Protein AF-A0A7S2H839-F1 (afdb_monomer)

Sequence (245 aa):
KIQRAALDMQVLGFIFLSVRYIEIITFAPQVGESWIILTSMIKESYPVLVILLVISGTTAIAFYGAQPYTRPWGEATWSIFGEIDGSLLNPVDPRNGQKPTADWLTALLFAYTFFTTIFMVNLMIAKMTSTYEKIRDQSLEYRALQRMALVVEFKDDRVAPPPLNILEILVTALRYIWGAPRVRPERGFGNPMPREVTARMLALERTYMTQLAEQKRAEQDSSMMSAIKRLQSTLMDIKEAQRAP

Radius of gyration: 34.03 Å; Cα contacts (8 Å, |Δi|>4): 95; chains: 1; bounding box: 85×55×83 Å

Secondary structure (DSSP, 8-state):
-HHHHHHHHHHHHHHHHHHHHHHHHHTSTTHHHHHHHHHHHHHHHHHHHHHHHHHHHHHHHHHHTTS--S-TTTSHHHHTTT---GGGGSSS-TTT-PPPS-HHHHHHHHHHHHHHHHHHHHHHHHHHHHHHHHHHHHHHHHHHHHHHHHHHHHHHH-SS-TTTHHHHHHHHHHHHHTT--------SS-----HHHHHHHHHHHHHHHHHHHHHHHHHHHHHHHHHHHHHHHHHHHHHHHTT--

Mean predicted aligned error: 13.23 Å

Solvent-accessible surface area (backbone atoms only — not comparable to full-atom values): 13914 Å² total; per-residue (Å²): 108,69,71,55,55,53,50,54,50,50,51,52,50,52,53,53,50,49,56,53,47,51,58,58,48,39,70,40,80,70,50,26,53,53,47,54,50,50,56,49,29,51,63,74,41,43,67,59,54,49,51,50,49,53,54,32,50,54,47,17,53,61,46,45,78,66,43,95,60,92,44,71,73,54,46,60,48,36,29,52,78,68,49,65,69,66,60,80,77,38,84,51,29,93,87,76,69,46,56,77,82,45,75,68,56,56,53,47,52,52,52,49,32,54,53,49,38,56,52,49,53,53,52,49,50,52,48,38,52,56,44,42,56,63,48,51,68,57,42,57,59,51,48,54,50,50,52,50,52,50,52,55,50,45,72,61,76,44,98,51,60,82,88,51,38,60,57,54,53,51,53,51,52,51,36,60,76,68,69,55,80,83,81,76,74,81,71,73,91,79,73,94,69,58,70,68,60,50,53,52,50,54,53,49,52,51,55,52,52,52,52,52,54,49,51,53,50,54,52,50,51,52,52,51,51,52,50,51,53,51,52,51,51,53,52,50,53,52,54,50,60,73,67,56,132

Foldseek 3Di:
DVVVVVVVVVVVVVVVVVVVVLVVCLLPLVSVLVVVLVVVLCVQCVVLVVVLCVLLLVLLCVVVVQWVDPDSNPALSCVLVVDHPCCLVDQARPPPRDGGRDPVVSVVSVVSSVCCNVVSVVVSVVSSVVSNVVVVVVSVVVSVVSVVVVCLCCVQPNPDDPVCVVVVVVVVVVCVVVVHDDDHPDHDPDDDDDPVVVVVVVVVVVVVVVVVVVVVVVVVVVVVVVVVVVVVVVVVVVVVVVVDD

Structure (mmCIF, N/CA/C/O backbone):
data_AF-A0A7S2H839-F1
#
_entry.id   AF-A0A7S2H839-F1
#
loop_
_atom_site.group_PDB
_atom_site.id
_atom_site.type_symbol
_atom_site.label_atom_id
_atom_site.label_alt_id
_atom_site.label_comp_id
_atom_site.label_asym_id
_atom_site.label_entity_id
_atom_site.label_seq_id
_atom_site.pdbx_PDB_ins_code
_atom_site.Cartn_x
_atom_site.Cartn_y
_atom_site.Cartn_z
_atom_site.occupancy
_atom_site.B_iso_or_equiv
_atom_site.auth_seq_id
_atom_site.auth_comp_id
_atom_site.auth_asym_id
_atom_site.auth_atom_id
_atom_site.pdbx_PDB_model_num
ATOM 1 N N . LYS A 1 1 ? -12.933 -16.558 -38.758 1.00 76.69 1 LYS A N 1
ATOM 2 C CA . LYS A 1 1 ? -12.911 -15.169 -38.222 1.00 76.69 1 LYS A CA 1
ATOM 3 C C . LYS A 1 1 ? -13.855 -15.014 -37.026 1.00 76.69 1 LYS A C 1
ATOM 5 O O . LYS A 1 1 ? -13.360 -14.684 -35.964 1.00 76.69 1 LYS A O 1
ATOM 10 N N . ILE A 1 2 ? -15.142 -15.368 -37.146 1.00 83.50 2 ILE A N 1
ATOM 11 C CA . ILE A 1 2 ? -16.129 -15.317 -36.040 1.00 83.50 2 ILE A CA 1
ATOM 12 C C . ILE A 1 2 ? -15.689 -16.137 -34.812 1.00 83.50 2 ILE A C 1
ATOM 14 O O . ILE A 1 2 ? -15.725 -15.643 -33.694 1.00 83.50 2 ILE A O 1
ATOM 18 N N . GLN A 1 3 ? -15.171 -17.350 -35.020 1.00 86.81 3 GLN A N 1
ATOM 19 C CA . GLN A 1 3 ? -14.707 -18.211 -33.925 1.00 86.81 3 GLN A CA 1
ATOM 20 C C . GLN A 1 3 ? -13.469 -17.665 -33.183 1.00 86.81 3 GLN A C 1
ATOM 22 O O . GLN A 1 3 ? -13.329 -17.910 -31.993 1.00 86.81 3 GLN A O 1
ATOM 27 N N . ARG A 1 4 ? -12.596 -16.890 -33.855 1.00 90.69 4 ARG A N 1
ATOM 28 C CA . ARG A 1 4 ? -11.463 -16.207 -33.196 1.00 90.69 4 ARG A CA 1
ATOM 29 C C . ARG A 1 4 ? -11.952 -15.023 -32.363 1.00 90.69 4 ARG A C 1
ATOM 31 O O . ARG A 1 4 ? -11.590 -14.931 -31.205 1.00 90.69 4 ARG A O 1
ATOM 38 N N . ALA A 1 5 ? -12.868 -14.218 -32.906 1.00 90.12 5 ALA A N 1
ATOM 39 C CA . ALA A 1 5 ? -13.478 -13.111 -32.168 1.00 90.12 5 ALA A CA 1
ATOM 40 C C . ALA A 1 5 ? -14.245 -13.582 -30.915 1.00 90.12 5 ALA A C 1
ATOM 42 O O . ALA A 1 5 ? -14.204 -12.923 -29.882 1.00 90.12 5 ALA A O 1
ATOM 43 N N . ALA A 1 6 ? -14.910 -14.742 -30.982 1.00 91.12 6 ALA A N 1
ATOM 44 C CA . ALA A 1 6 ? -15.564 -15.343 -29.819 1.00 91.12 6 ALA A CA 1
ATOM 45 C C . ALA A 1 6 ? -14.556 -15.769 -28.737 1.00 91.12 6 ALA A C 1
ATOM 47 O O . ALA A 1 6 ? -14.813 -15.576 -27.552 1.00 91.12 6 ALA A O 1
ATOM 48 N N . LEU A 1 7 ? -13.406 -16.314 -29.141 1.00 92.44 7 LEU A N 1
ATOM 49 C CA . LEU A 1 7 ? -12.333 -16.718 -28.233 1.00 92.44 7 LEU A CA 1
ATOM 50 C C . LEU A 1 7 ? -11.683 -15.488 -27.578 1.00 92.44 7 LEU A C 1
ATOM 52 O O . LEU A 1 7 ? -11.541 -15.449 -26.360 1.00 92.44 7 LEU A O 1
ATOM 56 N N . ASP A 1 8 ? -11.410 -14.439 -28.357 1.00 93.88 8 ASP A N 1
ATOM 57 C CA . ASP A 1 8 ? -10.894 -13.163 -27.846 1.00 93.88 8 ASP A CA 1
ATOM 58 C C . ASP A 1 8 ? -11.865 -12.541 -26.824 1.00 93.88 8 ASP A C 1
ATOM 60 O O . ASP A 1 8 ? -11.458 -12.092 -25.752 1.00 93.88 8 ASP A O 1
ATOM 64 N N . MET A 1 9 ? -13.173 -12.586 -27.101 1.00 92.94 9 MET A N 1
ATOM 65 C CA . MET A 1 9 ? -14.211 -12.096 -26.189 1.00 92.94 9 MET A CA 1
ATOM 66 C C . MET A 1 9 ? -14.313 -12.930 -24.902 1.00 92.94 9 MET A C 1
ATOM 68 O O . MET A 1 9 ? -14.529 -12.371 -23.827 1.00 92.94 9 MET A O 1
ATOM 72 N N . GLN A 1 10 ? -14.119 -14.250 -24.978 1.00 93.69 10 GLN A N 1
ATOM 73 C CA . GLN A 1 10 ? -14.056 -15.117 -23.796 1.00 93.69 10 GLN A CA 1
ATOM 74 C C . GLN A 1 10 ? -12.828 -14.818 -22.933 1.00 93.69 10 GLN A C 1
ATOM 76 O O . GLN A 1 10 ? -12.953 -14.749 -21.712 1.00 93.69 10 GLN A O 1
ATOM 81 N N . VAL A 1 11 ? -11.663 -14.589 -23.547 1.00 94.81 11 VAL A N 1
ATOM 82 C CA . VAL A 1 11 ? -10.435 -14.217 -22.827 1.00 94.81 11 VAL A CA 1
ATOM 83 C C . VAL A 1 11 ? -10.615 -12.875 -22.121 1.00 94.81 11 VAL A C 1
ATOM 85 O O . VAL A 1 11 ? -10.302 -12.760 -20.937 1.00 94.81 11 VAL A O 1
ATOM 88 N N . LEU A 1 12 ? -11.196 -11.880 -22.796 1.00 93.25 12 LEU A N 1
ATOM 89 C CA . LEU A 1 12 ? -11.518 -10.592 -22.175 1.00 93.25 12 LEU A CA 1
ATOM 90 C C . LEU A 1 12 ? -12.522 -10.743 -21.024 1.00 93.25 12 LEU A C 1
ATOM 92 O O . LEU A 1 12 ? -12.338 -10.146 -19.963 1.00 93.25 12 LEU A O 1
ATOM 96 N N . GLY A 1 13 ? -13.545 -11.584 -21.199 1.00 93.44 13 GLY A N 1
ATOM 97 C CA . GLY A 1 13 ? -14.496 -11.918 -20.139 1.00 93.44 13 GLY A CA 1
ATOM 98 C C . GLY A 1 13 ? -13.824 -12.575 -18.929 1.00 93.44 13 GLY A C 1
ATOM 99 O O . GLY A 1 13 ? -14.117 -12.214 -17.791 1.00 93.44 13 GLY A O 1
ATOM 100 N N . PHE A 1 14 ? -12.875 -13.485 -19.161 1.00 94.25 14 PHE A N 1
ATOM 101 C CA . PHE A 1 14 ? -12.098 -14.137 -18.107 1.00 94.25 14 PHE A CA 1
ATOM 102 C C . PHE A 1 14 ? -11.183 -13.155 -17.362 1.00 94.25 14 PHE A C 1
ATOM 104 O O . PHE A 1 14 ? -11.112 -13.194 -16.133 1.00 94.25 14 PHE A O 1
ATOM 111 N N . ILE A 1 15 ? -10.527 -12.234 -18.075 1.00 93.19 15 ILE A N 1
ATOM 112 C CA . ILE A 1 15 ? -9.715 -11.171 -17.464 1.00 93.19 15 ILE A CA 1
ATOM 113 C C . ILE A 1 15 ? -10.589 -10.282 -16.573 1.00 93.19 15 ILE A C 1
ATOM 115 O O . ILE A 1 15 ? -10.242 -10.042 -15.418 1.00 93.19 15 ILE A O 1
ATOM 119 N N . PHE A 1 16 ? -11.751 -9.845 -17.064 1.00 92.75 16 PHE A N 1
ATOM 120 C CA . PHE A 1 16 ? -12.673 -9.024 -16.278 1.00 92.75 16 PHE A CA 1
ATOM 121 C C . PHE A 1 16 ? -13.184 -9.760 -15.032 1.00 92.75 16 PHE A C 1
ATOM 123 O O . PHE A 1 16 ? -13.212 -9.199 -13.935 1.00 92.75 16 PHE A O 1
ATOM 130 N N . LEU A 1 17 ? -13.532 -11.041 -15.178 1.00 89.69 17 LEU A N 1
ATOM 131 C CA . LEU A 1 17 ? -13.934 -11.887 -14.056 1.00 89.69 17 LEU A CA 1
ATOM 132 C C . LEU A 1 17 ? -12.801 -12.042 -13.031 1.00 89.69 17 LEU A C 1
ATOM 134 O O . LEU A 1 17 ? -13.062 -12.022 -11.832 1.00 89.69 17 LEU A O 1
ATOM 138 N N . SER A 1 18 ? -11.551 -12.129 -13.488 1.00 88.94 18 SER A N 1
ATOM 139 C CA . SER A 1 18 ? -10.370 -12.215 -12.620 1.00 88.94 18 SER A CA 1
ATOM 140 C C . SER A 1 18 ? -10.146 -10.926 -11.825 1.00 88.94 18 SER A C 1
ATOM 142 O O . SER A 1 18 ? -9.879 -10.988 -10.629 1.00 88.94 18 SER A O 1
ATOM 144 N N . VAL A 1 19 ? -10.325 -9.754 -12.445 1.00 87.44 19 VAL A N 1
ATOM 145 C CA . VAL A 1 19 ? -10.269 -8.462 -11.732 1.00 87.44 19 VAL A CA 1
ATOM 146 C C . VAL A 1 19 ? -11.364 -8.387 -10.669 1.00 87.44 19 VAL A C 1
ATOM 148 O O . VAL A 1 19 ? -11.092 -8.062 -9.515 1.00 87.44 19 VAL A O 1
ATOM 151 N N . ARG A 1 20 ? -12.590 -8.781 -11.019 1.00 85.62 20 ARG A N 1
ATOM 152 C CA . ARG A 1 20 ? -13.706 -8.832 -10.067 1.00 85.62 20 ARG A CA 1
ATOM 153 C C . ARG A 1 20 ? -13.475 -9.843 -8.941 1.00 85.62 20 ARG A C 1
ATOM 155 O O . ARG A 1 20 ? -13.923 -9.641 -7.817 1.00 85.62 20 ARG A O 1
ATOM 162 N N . TYR A 1 21 ? -12.764 -10.931 -9.219 1.00 85.75 21 TYR A N 1
ATOM 163 C CA . TYR A 1 21 ? -12.377 -11.903 -8.204 1.00 85.75 21 TYR A CA 1
ATOM 164 C C . TYR A 1 21 ? -11.381 -11.315 -7.195 1.00 85.75 21 TYR A C 1
ATOM 166 O O . TYR A 1 21 ? -11.524 -11.558 -5.998 1.00 85.75 21 TYR A O 1
ATOM 174 N N . ILE A 1 22 ? -10.436 -10.479 -7.645 1.00 83.06 22 ILE A N 1
ATOM 175 C CA . ILE A 1 22 ? -9.544 -9.731 -6.746 1.00 83.06 22 ILE A CA 1
ATOM 176 C C . ILE A 1 22 ? -10.373 -8.833 -5.819 1.00 83.06 22 ILE A C 1
ATOM 178 O O . ILE A 1 22 ? -10.173 -8.892 -4.610 1.00 83.06 22 ILE A O 1
ATOM 182 N N . GLU A 1 23 ? -11.359 -8.092 -6.339 1.00 79.56 23 GLU A N 1
ATOM 183 C CA . GLU A 1 23 ? -12.261 -7.275 -5.507 1.00 79.56 23 GLU A CA 1
ATOM 184 C C . GLU A 1 23 ? -12.978 -8.116 -4.440 1.00 79.56 23 GLU A C 1
ATOM 186 O O . GLU A 1 23 ? -13.025 -7.731 -3.273 1.00 79.56 23 GLU A O 1
ATOM 191 N N . ILE A 1 24 ? -13.468 -9.307 -4.796 1.00 80.06 24 ILE A N 1
ATOM 192 C CA . ILE A 1 24 ? -14.119 -10.216 -3.841 1.00 80.06 24 ILE A CA 1
ATOM 193 C C . ILE A 1 24 ? -13.139 -10.673 -2.751 1.00 80.06 24 ILE A C 1
ATOM 195 O O . ILE A 1 24 ? -13.492 -10.687 -1.572 1.00 80.06 24 ILE A O 1
ATOM 199 N N . ILE A 1 25 ? -11.899 -11.011 -3.113 1.00 78.44 25 ILE A N 1
ATOM 200 C CA . ILE A 1 25 ? -10.881 -11.418 -2.138 1.00 78.44 25 ILE A CA 1
ATOM 201 C C . ILE A 1 25 ? -10.488 -10.250 -1.224 1.00 78.44 25 ILE A C 1
ATOM 203 O O . ILE A 1 25 ? -10.207 -10.480 -0.049 1.00 78.44 25 ILE A O 1
ATOM 207 N N . THR A 1 26 ? -10.509 -9.000 -1.699 1.00 75.88 26 THR A N 1
ATOM 208 C CA . THR A 1 26 ? -10.202 -7.839 -0.842 1.00 75.88 26 THR A CA 1
ATOM 209 C C . THR A 1 26 ? -11.200 -7.635 0.302 1.00 75.88 26 THR A C 1
ATOM 211 O O . THR A 1 26 ? -10.852 -6.989 1.286 1.00 75.88 26 THR A O 1
ATOM 214 N N . PHE A 1 27 ? -12.392 -8.242 0.255 1.00 71.56 27 PHE A N 1
ATOM 215 C CA . PHE A 1 27 ? -13.296 -8.276 1.413 1.00 71.56 27 PHE A CA 1
ATOM 216 C C . PHE A 1 27 ? -12.788 -9.176 2.547 1.00 71.56 27 PHE A C 1
ATOM 218 O O . PHE A 1 27 ? -13.214 -9.020 3.692 1.00 71.56 27 PHE A O 1
ATOM 225 N N . ALA A 1 28 ? -11.879 -10.117 2.270 1.00 77.62 28 ALA A N 1
ATOM 226 C CA . ALA A 1 28 ? -11.273 -10.929 3.313 1.00 77.62 28 ALA A CA 1
ATOM 227 C C . ALA A 1 28 ? -10.383 -10.037 4.205 1.00 77.62 28 ALA A C 1
ATOM 229 O O . ALA A 1 28 ? -9.452 -9.415 3.693 1.00 77.62 28 ALA A O 1
ATOM 230 N N . PRO A 1 29 ? -10.566 -10.020 5.542 1.00 70.38 29 PRO A N 1
ATOM 231 C CA . PRO A 1 29 ? -9.869 -9.080 6.431 1.00 70.38 29 PRO A CA 1
ATOM 232 C C . PRO A 1 29 ? -8.339 -9.163 6.416 1.00 70.38 29 PRO A C 1
ATOM 234 O O . PRO A 1 29 ? -7.670 -8.254 6.889 1.00 70.38 29 PRO A O 1
ATOM 237 N N . GLN A 1 30 ? -7.769 -10.285 5.974 1.00 75.81 30 GLN A N 1
ATOM 238 C CA . GLN A 1 30 ? -6.318 -10.442 5.845 1.00 75.81 30 GLN A CA 1
ATOM 239 C C . GLN A 1 30 ? -5.808 -9.864 4.522 1.00 75.81 30 GLN A C 1
ATOM 241 O O . GLN A 1 30 ? -4.802 -9.166 4.513 1.00 75.81 30 GLN A O 1
ATOM 246 N N . VAL A 1 31 ? -6.514 -10.119 3.417 1.00 80.25 31 VAL A N 1
ATOM 247 C CA . VAL A 1 31 ? -6.076 -9.698 2.080 1.00 80.25 31 VAL A CA 1
ATOM 248 C C . VAL A 1 31 ? -6.452 -8.245 1.796 1.00 80.25 31 VAL A C 1
ATOM 250 O O . VAL A 1 31 ? -5.677 -7.532 1.167 1.00 80.25 31 VAL A O 1
ATOM 253 N N . GLY A 1 32 ? -7.593 -7.776 2.307 1.00 79.94 32 GLY A N 1
ATOM 254 C CA . GLY A 1 32 ? -8.016 -6.379 2.201 1.00 79.94 32 GLY A CA 1
ATOM 255 C C . GLY A 1 32 ? -7.027 -5.408 2.840 1.00 79.94 32 GLY A C 1
ATOM 256 O O . GLY A 1 32 ? -6.669 -4.404 2.231 1.00 79.94 32 GLY A O 1
ATOM 257 N N . GLU A 1 33 ? -6.513 -5.743 4.026 1.00 81.50 33 GLU A N 1
ATOM 258 C CA . GLU A 1 33 ? -5.470 -4.964 4.708 1.00 81.50 33 GLU A CA 1
ATOM 259 C C . GLU A 1 33 ? -4.200 -4.876 3.848 1.00 81.50 33 GLU A C 1
ATOM 261 O O . GLU A 1 33 ? -3.713 -3.780 3.567 1.00 81.50 33 GLU A O 1
ATOM 266 N N . SER A 1 34 ? -3.708 -6.012 3.340 1.00 85.81 34 SER A N 1
ATOM 267 C CA . SER A 1 34 ? -2.543 -6.044 2.448 1.00 85.81 34 SER A CA 1
ATOM 268 C C . SER A 1 34 ? -2.768 -5.267 1.147 1.00 85.81 34 SER A C 1
ATOM 270 O O . SER A 1 34 ? -1.851 -4.605 0.666 1.00 85.81 34 SER A O 1
ATOM 272 N N . TRP A 1 35 ? -3.979 -5.302 0.588 1.00 87.00 35 TRP A N 1
ATOM 273 C CA . TRP A 1 35 ? -4.340 -4.564 -0.624 1.00 87.00 35 TRP A CA 1
ATOM 274 C C . TRP A 1 35 ? -4.357 -3.045 -0.412 1.00 87.00 35 TRP A C 1
ATOM 276 O O . TRP A 1 35 ? -3.827 -2.292 -1.233 1.00 87.00 35 TRP A O 1
ATOM 286 N N . ILE A 1 36 ? -4.927 -2.576 0.700 1.00 85.56 36 ILE A N 1
ATOM 287 C CA . ILE A 1 36 ? -4.932 -1.148 1.055 1.00 85.56 36 ILE A CA 1
ATOM 288 C C . ILE A 1 36 ? -3.495 -0.649 1.221 1.00 85.56 36 ILE A C 1
ATOM 290 O O . ILE A 1 36 ? -3.129 0.386 0.661 1.00 85.56 36 ILE A O 1
ATOM 294 N N . ILE A 1 37 ? -2.663 -1.417 1.928 1.00 88.81 37 ILE A N 1
ATOM 295 C CA . ILE A 1 37 ? -1.248 -1.096 2.114 1.00 88.81 37 ILE A CA 1
ATOM 296 C C . ILE A 1 37 ? -0.533 -1.037 0.756 1.00 88.81 37 ILE A C 1
ATOM 298 O O . ILE A 1 37 ? 0.076 -0.018 0.436 1.00 88.81 37 ILE A O 1
ATOM 302 N N . LEU A 1 38 ? -0.680 -2.069 -0.082 1.00 90.19 38 LEU A N 1
ATOM 303 C CA . LEU A 1 38 ? -0.056 -2.151 -1.407 1.00 90.19 38 LEU A CA 1
ATOM 304 C C . LEU A 1 38 ? -0.448 -0.979 -2.319 1.00 90.19 38 LEU A C 1
ATOM 306 O O . LEU A 1 38 ? 0.404 -0.352 -2.945 1.00 90.19 38 LEU A O 1
ATOM 310 N N . THR A 1 39 ? -1.737 -0.659 -2.407 1.00 90.06 39 THR A N 1
ATOM 311 C CA . THR A 1 39 ? -2.205 0.433 -3.275 1.00 90.06 39 THR A CA 1
ATOM 312 C C . THR A 1 39 ? -1.727 1.796 -2.788 1.00 90.06 39 THR A C 1
ATOM 314 O O . THR A 1 39 ? -1.433 2.672 -3.603 1.00 90.06 39 THR A O 1
ATOM 317 N N . SER A 1 40 ? -1.599 1.984 -1.476 1.00 90.62 40 SER A N 1
ATOM 318 C CA . SER A 1 40 ? -1.061 3.219 -0.914 1.00 90.62 40 SER A CA 1
ATOM 319 C C . SER A 1 40 ? 0.451 3.339 -1.116 1.00 90.62 40 SER A C 1
ATOM 321 O O . SER A 1 40 ? 0.938 4.395 -1.514 1.00 90.62 40 SER A O 1
ATOM 323 N N . MET A 1 41 ? 1.186 2.241 -0.949 1.00 92.56 41 MET A N 1
ATOM 324 C CA . MET A 1 41 ? 2.611 2.148 -1.272 1.00 92.56 41 MET A CA 1
ATOM 325 C C . MET A 1 41 ? 2.912 2.515 -2.730 1.00 92.56 41 MET A C 1
ATOM 327 O O . MET A 1 41 ? 3.838 3.281 -2.999 1.00 92.56 41 MET A O 1
ATOM 331 N N . ILE A 1 42 ? 2.105 2.015 -3.675 1.00 91.19 42 ILE A N 1
ATOM 332 C CA . ILE A 1 42 ? 2.236 2.345 -5.102 1.00 91.19 42 ILE A CA 1
ATOM 333 C C . ILE A 1 42 ? 2.006 3.844 -5.335 1.00 91.19 42 ILE A C 1
ATOM 335 O O . ILE A 1 42 ? 2.764 4.471 -6.076 1.00 91.19 42 ILE A O 1
ATOM 339 N N . LYS A 1 43 ? 0.999 4.441 -4.682 1.00 92.06 43 LYS A N 1
ATOM 340 C CA . LYS A 1 43 ? 0.714 5.881 -4.792 1.00 92.06 43 LYS A CA 1
ATOM 341 C C . LYS A 1 43 ? 1.857 6.741 -4.253 1.00 92.06 43 LYS A C 1
ATOM 343 O O . LYS A 1 43 ? 2.230 7.713 -4.903 1.00 92.06 43 LYS A O 1
ATOM 348 N N . GLU A 1 44 ? 2.429 6.392 -3.101 1.00 92.00 44 GLU A N 1
ATOM 349 C CA . GLU A 1 44 ? 3.559 7.140 -2.532 1.00 92.00 44 GLU A CA 1
ATOM 350 C C . GLU A 1 44 ? 4.861 6.936 -3.334 1.00 92.00 44 GLU A C 1
ATOM 352 O O . GLU A 1 44 ? 5.693 7.842 -3.406 1.00 92.00 44 GLU A O 1
ATOM 357 N N . SER A 1 45 ? 5.016 5.790 -4.003 1.00 92.19 45 SER A N 1
ATOM 358 C CA . SER A 1 45 ? 6.204 5.462 -4.807 1.00 92.19 45 SER A CA 1
ATOM 359 C C . SER A 1 45 ? 6.138 5.940 -6.262 1.00 92.19 45 SER A C 1
ATOM 361 O O . SER A 1 45 ? 7.125 5.820 -6.992 1.00 92.19 45 SER A O 1
ATOM 363 N N . TYR A 1 46 ? 5.021 6.537 -6.695 1.00 92.44 46 TYR A N 1
ATOM 364 C CA . TYR A 1 46 ? 4.859 7.047 -8.062 1.00 92.44 46 TYR A CA 1
ATOM 365 C C . TYR A 1 46 ? 5.992 7.989 -8.534 1.00 92.44 46 TYR A C 1
ATOM 367 O O . TYR A 1 46 ? 6.389 7.864 -9.694 1.00 92.44 46 TYR A O 1
ATOM 375 N N . PRO A 1 47 ? 6.585 8.876 -7.700 1.00 91.88 47 PRO A N 1
ATOM 376 C CA . PRO A 1 47 ? 7.654 9.758 -8.166 1.00 91.88 47 PRO A CA 1
ATOM 377 C C . PRO A 1 47 ? 8.897 8.982 -8.616 1.00 91.88 47 PRO A C 1
ATOM 379 O O . PRO A 1 47 ? 9.544 9.365 -9.586 1.00 91.88 47 PRO A O 1
ATOM 382 N N . VAL A 1 48 ? 9.207 7.859 -7.957 1.00 92.12 48 VAL A N 1
ATOM 383 C CA . VAL A 1 48 ? 10.325 6.984 -8.342 1.00 92.12 48 VAL A CA 1
ATOM 384 C C . VAL A 1 48 ? 10.056 6.348 -9.706 1.00 92.12 48 VAL A C 1
ATOM 386 O O . VAL A 1 48 ? 10.945 6.325 -10.555 1.00 92.12 48 VAL A O 1
ATOM 389 N N . LEU A 1 49 ? 8.818 5.906 -9.956 1.00 90.69 49 LEU A N 1
ATOM 390 C CA . LEU A 1 49 ? 8.405 5.372 -11.259 1.00 90.69 49 LEU A CA 1
ATOM 391 C C . LEU A 1 49 ? 8.491 6.424 -12.372 1.00 90.69 49 LEU A C 1
ATOM 393 O O . LEU A 1 49 ? 8.901 6.100 -13.483 1.00 90.69 49 LEU A O 1
ATOM 397 N N . VAL A 1 50 ? 8.158 7.684 -12.083 1.00 93.00 50 VAL A N 1
ATOM 398 C CA . VAL A 1 50 ? 8.309 8.781 -13.052 1.00 93.00 50 VAL A CA 1
ATOM 399 C C . VAL A 1 50 ? 9.778 9.030 -13.374 1.00 93.00 50 VAL A C 1
ATOM 401 O O . VAL A 1 50 ? 10.126 9.140 -14.546 1.00 93.00 50 VAL A O 1
ATOM 404 N N . ILE A 1 51 ? 10.656 9.066 -12.367 1.00 91.88 51 ILE A N 1
ATOM 405 C CA . ILE A 1 51 ? 12.102 9.220 -12.590 1.00 91.88 51 ILE A CA 1
ATOM 406 C C . ILE A 1 51 ? 12.633 8.054 -13.436 1.00 91.88 51 ILE A C 1
ATOM 408 O O . ILE A 1 51 ? 13.372 8.281 -14.393 1.00 91.88 51 ILE A O 1
ATOM 412 N N . LEU A 1 52 ? 12.216 6.819 -13.140 1.00 90.31 52 LEU A N 1
ATOM 413 C CA . LEU A 1 52 ? 12.558 5.638 -13.937 1.00 90.31 52 LEU A CA 1
ATOM 414 C C . LEU A 1 52 ? 12.086 5.770 -15.390 1.00 90.31 52 LEU A C 1
ATOM 416 O O . LEU A 1 52 ? 12.849 5.478 -16.310 1.00 90.31 52 LEU A O 1
ATOM 420 N N . LEU A 1 53 ? 10.858 6.239 -15.613 1.00 90.00 53 LEU A N 1
ATOM 421 C CA . LEU A 1 53 ? 10.307 6.447 -16.952 1.00 90.00 53 LEU A CA 1
ATOM 422 C C . LEU A 1 53 ? 11.087 7.522 -17.720 1.00 90.00 53 LEU A C 1
ATOM 424 O O . LEU A 1 53 ? 11.409 7.324 -18.886 1.00 90.00 53 LEU A O 1
ATOM 428 N N . VAL A 1 54 ? 11.455 8.628 -17.069 1.00 91.69 54 VAL A N 1
ATOM 429 C CA . VAL A 1 54 ? 12.250 9.701 -17.688 1.00 91.69 54 VAL A CA 1
ATOM 430 C C . VAL A 1 54 ? 13.655 9.214 -18.049 1.00 91.69 54 VAL A C 1
ATOM 432 O O . VAL A 1 54 ? 14.116 9.437 -19.169 1.00 91.69 54 VAL A O 1
ATOM 435 N N . ILE A 1 55 ? 14.331 8.519 -17.130 1.00 90.19 55 ILE A N 1
ATOM 436 C CA . ILE A 1 55 ? 15.680 7.982 -17.349 1.00 90.19 55 ILE A CA 1
ATOM 437 C C . ILE A 1 55 ? 15.665 6.922 -18.460 1.00 90.19 55 ILE A C 1
ATOM 439 O O . ILE A 1 55 ? 16.478 6.988 -19.385 1.00 90.19 55 ILE A O 1
ATOM 443 N N . SER A 1 56 ? 14.736 5.965 -18.399 1.00 88.31 56 SER A N 1
ATOM 444 C CA . SER A 1 56 ? 14.612 4.910 -19.413 1.00 88.31 56 SER A CA 1
ATOM 445 C C . SER A 1 56 ? 14.188 5.457 -20.773 1.00 88.31 56 SER A C 1
ATOM 447 O O . SER A 1 56 ? 14.782 5.076 -21.774 1.00 88.31 56 SER A O 1
ATOM 449 N N . GLY A 1 57 ? 13.254 6.410 -20.828 1.00 87.38 57 GLY A N 1
ATOM 450 C CA . GLY A 1 57 ? 12.829 7.052 -22.073 1.00 87.38 57 GLY A CA 1
ATOM 451 C C . GLY A 1 57 ? 13.946 7.862 -22.736 1.00 87.38 57 GLY A C 1
ATOM 452 O O . GLY A 1 57 ? 14.169 7.737 -23.938 1.00 87.38 57 GLY A O 1
ATOM 453 N N . THR A 1 58 ? 14.707 8.634 -21.953 1.00 87.06 58 THR A N 1
ATOM 454 C CA . THR A 1 58 ? 15.860 9.400 -22.468 1.00 87.06 58 THR A CA 1
ATOM 455 C C . THR A 1 58 ? 16.933 8.464 -23.021 1.00 87.06 58 THR A C 1
ATOM 457 O O . THR A 1 58 ? 17.470 8.693 -24.104 1.00 87.06 58 THR A O 1
ATOM 460 N N . THR A 1 59 ? 17.203 7.372 -22.305 1.00 84.94 59 THR A N 1
ATOM 461 C CA . THR A 1 59 ? 18.166 6.353 -22.731 1.00 84.94 59 THR A CA 1
ATOM 462 C C . THR A 1 59 ? 17.673 5.639 -23.991 1.00 84.94 59 THR A C 1
ATOM 464 O O . THR A 1 59 ? 18.420 5.520 -24.954 1.00 84.94 59 THR A O 1
ATOM 467 N N . ALA A 1 60 ? 16.399 5.248 -24.056 1.00 84.44 60 ALA A N 1
ATOM 468 C CA . ALA A 1 60 ? 15.819 4.598 -25.229 1.00 84.44 60 ALA A CA 1
ATOM 469 C C . ALA A 1 60 ? 15.959 5.454 -26.499 1.00 84.44 60 ALA A C 1
ATOM 471 O O . ALA A 1 60 ? 16.393 4.943 -27.529 1.00 84.44 60 ALA A O 1
ATOM 472 N N . ILE A 1 61 ? 15.691 6.762 -26.417 1.00 82.75 61 ILE A N 1
ATOM 473 C CA . ILE A 1 61 ? 15.857 7.691 -27.548 1.00 82.75 61 ILE A CA 1
ATOM 474 C C . ILE A 1 61 ? 17.332 7.810 -27.959 1.00 82.75 61 ILE A C 1
ATOM 476 O O . ILE A 1 61 ? 17.643 7.7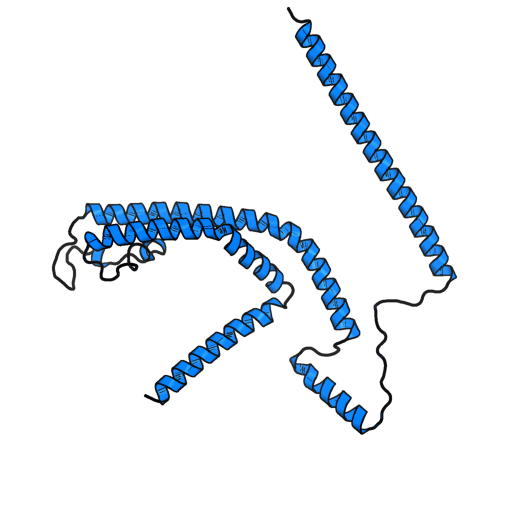37 -29.149 1.00 82.75 61 ILE A O 1
ATOM 480 N N . ALA A 1 62 ? 18.243 7.965 -26.992 1.00 81.62 62 ALA A N 1
ATOM 481 C CA . ALA A 1 62 ? 19.677 8.095 -27.261 1.00 81.62 62 ALA A CA 1
ATOM 482 C C . ALA A 1 62 ? 20.253 6.853 -27.963 1.00 81.62 62 ALA A C 1
ATOM 484 O O . ALA A 1 62 ? 21.076 6.963 -28.870 1.00 81.62 62 ALA A O 1
ATOM 485 N N . PHE A 1 63 ? 19.787 5.671 -27.566 1.00 76.94 63 PHE A N 1
ATOM 486 C CA . PHE A 1 63 ? 20.245 4.392 -28.095 1.00 76.94 63 PHE A CA 1
ATOM 487 C C . PHE A 1 63 ? 19.565 4.012 -29.420 1.00 76.94 63 PHE A C 1
ATOM 489 O O . PHE A 1 63 ? 20.228 3.441 -30.285 1.00 76.94 63 PHE A O 1
ATOM 496 N N . TYR A 1 64 ? 18.295 4.384 -29.630 1.00 75.50 64 TYR A N 1
ATOM 497 C CA . TYR A 1 64 ? 17.571 4.174 -30.893 1.00 75.50 64 TYR A CA 1
ATOM 498 C C . TYR A 1 64 ? 18.265 4.833 -32.095 1.00 75.50 64 TYR A C 1
ATOM 500 O O . TYR A 1 64 ? 18.251 4.288 -33.192 1.00 75.50 64 TYR A O 1
ATOM 508 N N . GLY A 1 65 ? 18.904 5.990 -31.893 1.00 71.19 65 GLY A N 1
ATOM 509 C CA . GLY A 1 65 ? 19.649 6.675 -32.954 1.00 71.19 65 GLY A CA 1
ATOM 510 C C . GLY A 1 65 ? 21.038 6.096 -33.251 1.00 71.19 65 GLY A C 1
ATOM 511 O O . GLY A 1 65 ? 21.620 6.438 -34.276 1.00 71.19 65 GLY A O 1
ATOM 512 N N . ALA A 1 66 ? 21.587 5.255 -32.369 1.00 70.00 66 ALA A N 1
ATOM 513 C CA . ALA A 1 66 ? 22.997 4.852 -32.401 1.00 70.00 66 ALA A CA 1
ATOM 514 C C . ALA A 1 66 ? 23.228 3.352 -32.678 1.00 70.00 66 ALA A C 1
ATOM 516 O O . ALA A 1 66 ? 24.334 2.951 -33.050 1.00 70.00 66 ALA A O 1
ATOM 517 N 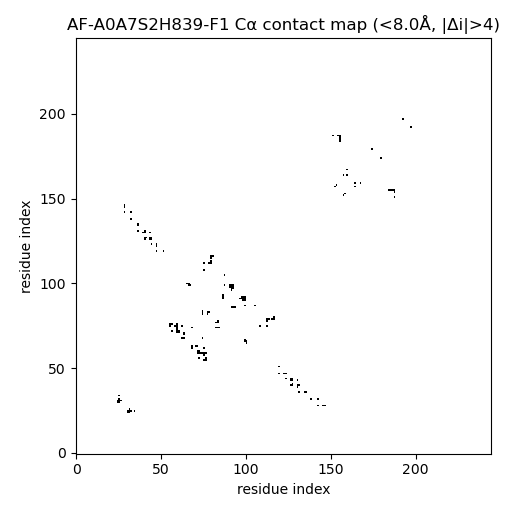N . GLN A 1 67 ? 22.199 2.522 -32.514 1.00 65.81 67 GLN A N 1
ATOM 518 C CA . GLN A 1 67 ? 22.210 1.079 -32.774 1.00 65.81 67 GLN A CA 1
ATOM 519 C C . GLN A 1 67 ? 20.956 0.700 -33.577 1.00 65.81 67 GLN A C 1
ATOM 521 O O . GLN A 1 67 ? 19.950 1.407 -33.488 1.00 65.81 67 GLN A O 1
ATOM 526 N N . PRO A 1 68 ? 20.958 -0.418 -34.327 1.00 63.16 68 PRO A N 1
ATOM 527 C CA . PRO A 1 68 ? 19.815 -0.866 -35.126 1.00 63.16 68 PRO A CA 1
ATOM 528 C C . PRO A 1 68 ? 18.693 -1.475 -34.259 1.00 63.16 68 PRO A C 1
ATOM 530 O O . PRO A 1 68 ? 18.173 -2.552 -34.553 1.00 63.16 68 PRO A O 1
ATOM 533 N N . TYR A 1 69 ? 18.305 -0.812 -33.167 1.00 66.31 69 TYR A N 1
ATOM 534 C CA . TYR A 1 69 ? 17.235 -1.296 -32.307 1.00 66.31 69 TYR A CA 1
ATOM 535 C C . TYR A 1 69 ? 15.899 -1.260 -33.044 1.00 66.31 69 TYR A C 1
ATOM 537 O O . TYR A 1 69 ? 15.437 -0.224 -33.517 1.00 66.31 69 TYR A O 1
ATOM 545 N N . THR A 1 70 ? 15.237 -2.414 -33.096 1.00 63.12 70 THR A N 1
ATOM 546 C CA . THR A 1 70 ? 13.948 -2.566 -33.788 1.00 63.12 70 THR A CA 1
ATOM 547 C C . THR A 1 70 ? 12.772 -1.962 -33.019 1.00 63.12 70 THR A C 1
ATOM 549 O O . THR A 1 70 ? 11.685 -1.803 -33.575 1.00 63.12 70 THR A O 1
ATOM 552 N N . ARG A 1 71 ? 12.970 -1.622 -31.738 1.00 67.56 71 ARG A N 1
ATOM 553 C CA . ARG A 1 71 ? 11.922 -1.130 -30.843 1.00 67.56 71 ARG A CA 1
ATOM 554 C C . ARG A 1 71 ? 12.325 0.210 -30.215 1.00 67.56 71 ARG A C 1
ATOM 556 O O . ARG A 1 71 ? 13.232 0.227 -29.385 1.00 67.56 71 ARG A O 1
ATOM 563 N N . PRO A 1 72 ? 11.607 1.313 -30.498 1.00 62.94 72 PRO A N 1
ATOM 564 C CA . PRO A 1 72 ? 11.944 2.641 -29.971 1.00 62.94 72 PRO A CA 1
ATOM 5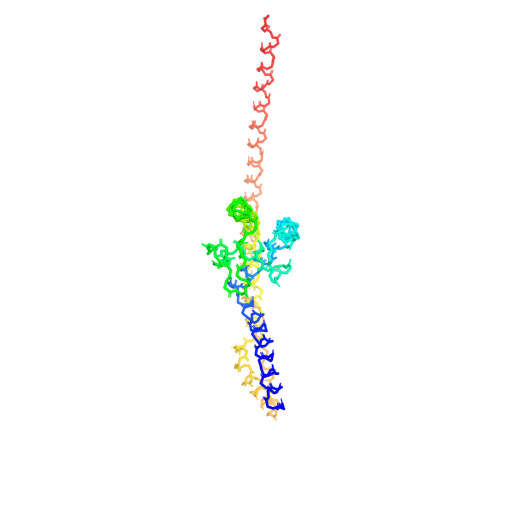65 C C . PRO A 1 72 ? 11.806 2.764 -28.442 1.00 62.94 72 PRO A C 1
ATOM 567 O O . PRO A 1 72 ? 12.353 3.685 -27.852 1.00 62.94 72 PRO A O 1
ATOM 570 N N . TRP A 1 73 ? 11.087 1.840 -27.800 1.00 64.44 73 TRP A N 1
ATOM 571 C CA . TRP A 1 73 ? 10.857 1.792 -26.347 1.00 64.44 73 TRP A CA 1
ATOM 572 C C . TRP A 1 73 ? 11.273 0.440 -25.734 1.00 64.44 73 TRP A C 1
ATOM 574 O O . TRP A 1 73 ? 10.887 0.116 -24.616 1.00 64.44 73 TRP A O 1
ATOM 584 N N . GLY A 1 74 ? 11.975 -0.408 -26.497 1.00 67.62 74 GLY A N 1
ATOM 585 C CA . GLY A 1 74 ? 11.940 -1.855 -26.264 1.00 67.62 74 GLY A CA 1
ATOM 586 C C . GLY A 1 74 ? 13.223 -2.532 -25.803 1.00 67.62 74 GLY A C 1
ATOM 587 O O . GLY A 1 74 ? 13.128 -3.677 -25.407 1.00 67.62 74 GLY A O 1
ATOM 588 N N . GLU A 1 75 ? 14.384 -1.882 -25.831 1.00 73.38 75 GLU A N 1
ATOM 589 C CA . GLU A 1 75 ? 15.637 -2.569 -25.460 1.00 73.38 75 GLU A CA 1
ATOM 590 C C . GLU A 1 75 ? 16.250 -1.957 -24.200 1.00 73.38 75 GLU A C 1
ATOM 592 O O . GLU A 1 75 ? 16.386 -2.636 -23.193 1.00 73.38 75 GLU A O 1
ATOM 597 N N . ALA A 1 76 ? 16.486 -0.640 -24.170 1.00 78.38 76 ALA A N 1
ATOM 598 C CA . ALA A 1 76 ? 16.999 0.035 -22.968 1.00 78.38 76 ALA A CA 1
ATOM 599 C C . ALA A 1 76 ? 16.033 -0.014 -21.767 1.00 78.38 76 ALA A C 1
ATOM 601 O O . ALA A 1 76 ? 16.459 0.017 -20.617 1.00 78.38 76 ALA A O 1
ATOM 602 N N . THR A 1 77 ? 14.722 -0.075 -22.012 1.00 83.00 77 THR A N 1
ATOM 603 C CA . THR A 1 77 ? 13.723 -0.204 -20.940 1.00 83.00 77 THR A CA 1
ATOM 604 C C . THR A 1 77 ? 13.633 -1.641 -20.431 1.00 83.00 77 THR A C 1
ATOM 606 O O . THR A 1 77 ? 13.510 -1.857 -19.228 1.00 83.00 77 THR A O 1
ATOM 609 N N . TRP A 1 78 ? 13.716 -2.623 -21.329 1.00 81.50 78 TRP A N 1
ATOM 610 C CA . TRP A 1 78 ? 13.634 -4.042 -20.978 1.00 81.50 78 TRP A CA 1
ATOM 611 C C . TRP A 1 78 ? 14.945 -4.576 -20.392 1.00 81.50 78 TRP A C 1
ATOM 613 O O . TRP A 1 78 ? 14.915 -5.468 -19.542 1.00 81.50 78 TRP A O 1
ATOM 623 N N . SER A 1 79 ? 16.077 -3.937 -20.702 1.00 82.19 79 SER A N 1
ATOM 624 C CA . SER A 1 79 ? 17.374 -4.267 -20.109 1.00 82.19 79 SER A CA 1
ATOM 625 C C . SER A 1 79 ? 17.386 -4.093 -18.592 1.00 82.19 79 SER A C 1
ATOM 627 O O . SER A 1 79 ? 17.998 -4.901 -17.901 1.00 82.19 79 SER A O 1
ATOM 629 N N . ILE A 1 80 ? 16.642 -3.121 -18.048 1.00 87.12 80 ILE A N 1
ATOM 630 C CA . ILE A 1 80 ? 16.466 -2.921 -16.594 1.00 87.12 80 ILE A CA 1
ATOM 631 C C . ILE A 1 80 ? 15.842 -4.161 -15.933 1.00 87.12 80 ILE A C 1
ATOM 633 O O . ILE A 1 80 ? 16.147 -4.479 -14.786 1.00 87.12 80 ILE A O 1
ATOM 637 N N . PHE A 1 81 ? 14.993 -4.887 -16.664 1.00 84.94 81 PHE A N 1
ATOM 638 C CA . PHE A 1 81 ? 14.377 -6.137 -16.214 1.00 84.94 81 PHE A CA 1
ATOM 639 C C . PHE A 1 81 ? 15.224 -7.379 -16.538 1.00 84.94 81 PHE A C 1
ATOM 641 O O . PHE A 1 81 ? 14.796 -8.499 -16.265 1.00 84.94 81 PHE A O 1
ATOM 648 N N . GLY A 1 82 ? 16.430 -7.195 -17.083 1.00 82.38 82 GLY A N 1
ATOM 649 C CA . GLY A 1 82 ? 17.367 -8.267 -17.419 1.00 82.38 82 GLY A CA 1
ATOM 650 C C . GLY A 1 82 ? 17.242 -8.808 -18.845 1.00 82.38 82 GLY A C 1
ATOM 651 O O . GLY A 1 82 ? 17.961 -9.740 -19.196 1.00 82.38 82 GLY A O 1
ATOM 652 N N . GLU A 1 83 ? 16.373 -8.237 -19.680 1.00 82.12 83 GLU A N 1
ATOM 653 C CA . GLU A 1 83 ? 16.257 -8.614 -21.090 1.00 82.12 83 GLU A CA 1
ATOM 654 C C . GLU A 1 83 ? 17.241 -7.778 -21.917 1.00 82.12 83 GLU A C 1
ATOM 656 O O . GLU A 1 83 ? 16.987 -6.625 -22.256 1.00 82.12 83 GLU A O 1
ATOM 661 N N . ILE A 1 84 ? 18.413 -8.354 -22.184 1.00 76.12 84 ILE A N 1
ATOM 662 C CA . ILE A 1 84 ? 19.438 -7.768 -23.052 1.00 76.12 84 ILE A CA 1
ATOM 663 C C . ILE A 1 84 ? 19.451 -8.587 -24.338 1.00 76.12 84 ILE A C 1
ATOM 665 O O . ILE A 1 84 ? 19.665 -9.800 -24.282 1.00 76.12 84 ILE A O 1
ATOM 669 N N . ASP A 1 85 ? 19.229 -7.946 -25.487 1.00 72.19 85 ASP A N 1
ATOM 670 C CA . ASP A 1 85 ? 19.271 -8.638 -26.774 1.00 72.19 85 ASP A CA 1
ATOM 671 C C . ASP A 1 85 ? 20.641 -9.306 -26.983 1.00 72.19 85 ASP A C 1
ATOM 673 O O . ASP A 1 85 ? 21.691 -8.657 -27.011 1.00 72.19 85 ASP A O 1
ATOM 677 N N . GLY A 1 86 ? 20.629 -10.630 -27.151 1.00 67.81 86 GLY A N 1
ATOM 678 C CA . GLY A 1 86 ? 21.825 -11.425 -27.415 1.00 67.81 86 GLY A CA 1
ATOM 679 C C . GLY A 1 86 ? 22.512 -11.065 -28.736 1.00 67.81 86 GLY A C 1
ATOM 680 O O . GLY A 1 86 ? 23.679 -11.405 -28.924 1.00 67.81 86 GLY A O 1
ATOM 681 N N . SER A 1 87 ? 21.837 -10.347 -29.640 1.00 65.94 87 SER A N 1
ATOM 682 C CA . SER A 1 87 ? 22.456 -9.766 -30.838 1.00 65.94 87 SER A CA 1
ATOM 683 C C . SER A 1 87 ? 23.580 -8.770 -30.505 1.00 65.94 87 SER A C 1
ATOM 685 O O . SER A 1 87 ? 24.544 -8.683 -31.260 1.00 65.94 87 SER A O 1
ATOM 687 N N . LEU A 1 88 ? 23.532 -8.114 -29.336 1.00 63.28 88 LEU A N 1
ATOM 688 C CA . LEU A 1 88 ? 24.575 -7.201 -28.844 1.00 63.28 88 LEU A CA 1
ATOM 689 C C . LEU A 1 88 ? 25.850 -7.921 -28.378 1.00 63.28 88 LEU A C 1
ATOM 691 O O . LEU A 1 88 ? 26.909 -7.302 -28.295 1.00 63.28 88 LEU A O 1
ATOM 695 N N . LEU A 1 89 ? 25.749 -9.213 -28.048 1.00 63.03 89 LEU A N 1
ATOM 696 C CA . LEU A 1 89 ? 26.876 -10.063 -27.641 1.00 63.03 89 LEU A CA 1
ATOM 697 C C . LEU A 1 89 ? 27.513 -10.788 -28.833 1.00 63.03 89 LEU A C 1
ATOM 699 O O . LEU A 1 89 ? 28.594 -11.364 -28.703 1.00 63.03 89 LEU A O 1
ATOM 703 N N . ASN A 1 90 ? 26.844 -10.772 -29.988 1.00 61.38 90 ASN A N 1
ATOM 704 C CA . ASN A 1 90 ? 27.311 -11.440 -31.188 1.00 61.38 90 ASN A CA 1
ATOM 705 C C . ASN A 1 90 ? 28.110 -10.470 -32.071 1.00 61.38 90 ASN A C 1
ATOM 707 O O . ASN A 1 90 ? 27.655 -9.364 -32.357 1.00 61.38 90 ASN A O 1
ATOM 711 N N . PRO A 1 91 ? 29.280 -10.885 -32.586 1.00 56.88 91 PRO A N 1
ATOM 712 C CA . PRO A 1 91 ? 30.114 -10.037 -33.434 1.00 56.88 91 PRO A CA 1
ATOM 713 C C . PRO A 1 91 ? 29.525 -9.786 -34.834 1.00 56.88 91 PRO A C 1
ATOM 715 O O . PRO A 1 91 ? 30.137 -9.064 -35.616 1.00 56.88 91 PRO A O 1
ATOM 718 N N . VAL A 1 92 ? 28.387 -10.394 -35.186 1.00 57.59 92 VAL A N 1
ATOM 719 C CA . VAL A 1 92 ? 27.706 -10.250 -36.482 1.00 57.59 92 VAL A CA 1
ATOM 720 C C . VAL A 1 92 ? 26.195 -10.304 -36.243 1.00 57.59 92 VAL A C 1
ATOM 722 O O . VAL A 1 92 ? 25.698 -11.307 -35.733 1.00 57.59 92 VAL A O 1
ATOM 725 N N . ASP A 1 93 ? 25.466 -9.247 -36.616 1.00 60.44 93 ASP A N 1
ATOM 726 C CA . ASP A 1 93 ? 23.999 -9.230 -36.577 1.00 60.44 93 ASP A CA 1
ATOM 727 C C . ASP A 1 93 ? 23.434 -10.251 -37.593 1.00 60.44 93 ASP A C 1
ATOM 729 O O . ASP A 1 93 ? 23.689 -10.117 -38.796 1.00 60.44 93 ASP A O 1
ATOM 733 N N . PRO A 1 94 ? 22.657 -11.266 -37.163 1.00 54.47 94 PRO A N 1
ATOM 734 C CA . PRO A 1 94 ? 22.116 -12.294 -38.052 1.00 54.47 94 PRO A CA 1
ATOM 735 C C . PRO A 1 94 ? 21.069 -11.778 -39.053 1.00 54.47 94 PRO A C 1
ATOM 737 O O . PRO A 1 94 ? 20.721 -12.513 -39.976 1.00 54.47 94 PRO A O 1
ATOM 740 N N . ARG A 1 95 ? 20.545 -10.552 -38.898 1.00 57.94 95 ARG A N 1
ATOM 741 C CA . ARG A 1 95 ? 19.538 -9.989 -39.817 1.00 57.94 95 ARG A CA 1
ATOM 742 C C . ARG A 1 95 ? 20.140 -9.144 -40.934 1.00 57.94 95 ARG A C 1
ATOM 744 O O . ARG A 1 95 ? 19.672 -9.237 -42.065 1.00 57.94 95 ARG A O 1
ATOM 751 N N 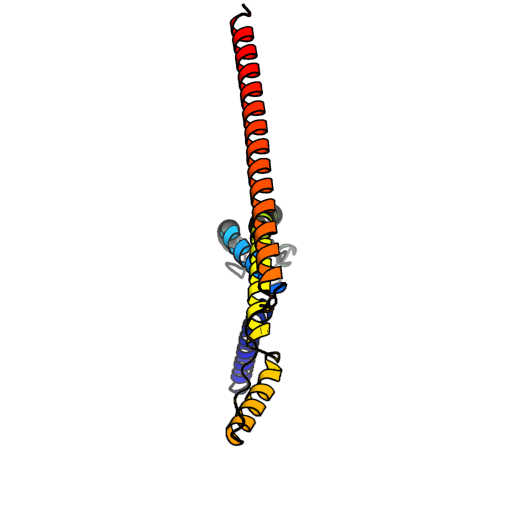. ASN A 1 96 ? 21.177 -8.364 -40.629 1.00 61.22 96 ASN A N 1
ATOM 752 C CA . ASN A 1 96 ? 21.740 -7.377 -41.558 1.00 61.22 96 ASN A CA 1
ATOM 753 C C . ASN A 1 96 ? 23.238 -7.572 -41.855 1.00 61.22 96 ASN A C 1
ATOM 755 O O . ASN A 1 96 ? 23.789 -6.848 -42.683 1.00 61.22 96 ASN A O 1
ATOM 759 N N . GLY A 1 97 ? 23.921 -8.512 -41.187 1.00 56.25 97 GLY A N 1
ATOM 760 C CA . GLY A 1 97 ? 25.353 -8.777 -41.377 1.00 56.25 97 GLY A CA 1
ATOM 761 C C . GLY A 1 97 ? 26.279 -7.624 -40.964 1.00 56.25 97 GLY A C 1
ATOM 762 O O . GLY A 1 97 ? 27.485 -7.690 -41.202 1.00 56.25 97 GLY A O 1
ATOM 763 N N . GLN A 1 98 ? 25.740 -6.562 -40.360 1.00 55.16 98 GLN A N 1
ATOM 764 C CA . GLN A 1 98 ? 26.505 -5.423 -39.864 1.00 55.16 98 GLN A CA 1
ATOM 765 C C . GLN A 1 98 ? 26.986 -5.694 -38.438 1.00 55.16 98 GLN A C 1
ATOM 767 O O . GLN A 1 98 ? 26.292 -6.306 -37.627 1.00 55.16 98 GLN A O 1
ATOM 772 N N . LYS A 1 99 ? 28.209 -5.251 -38.139 1.00 56.59 99 LYS A N 1
ATOM 773 C CA . LYS A 1 99 ? 28.727 -5.229 -36.769 1.00 56.59 99 LYS A CA 1
ATOM 774 C C . LYS A 1 99 ? 27.971 -4.164 -35.966 1.00 56.59 99 LYS A C 1
ATOM 776 O O . LYS A 1 99 ? 27.729 -3.094 -36.531 1.00 56.59 99 LYS A O 1
ATOM 781 N N . PRO A 1 100 ? 27.655 -4.403 -34.679 1.00 60.53 100 PRO A N 1
ATOM 782 C CA . PRO A 1 100 ? 27.200 -3.341 -33.789 1.00 60.53 100 PRO A CA 1
ATOM 783 C C . PRO A 1 100 ? 28.172 -2.161 -33.881 1.00 60.53 100 PRO A C 1
ATOM 785 O O . PRO A 1 100 ? 29.388 -2.338 -33.814 1.00 60.53 100 PRO A O 1
ATOM 788 N N . THR A 1 101 ? 27.650 -0.957 -34.086 1.00 57.03 101 THR A N 1
ATOM 789 C CA . THR A 1 101 ? 28.424 0.206 -34.552 1.00 57.03 101 THR A CA 1
ATOM 790 C C . THR A 1 101 ? 29.431 0.753 -33.528 1.00 57.03 101 THR A C 1
ATOM 792 O O . THR A 1 101 ? 30.194 1.660 -33.855 1.00 57.03 101 THR A O 1
ATOM 795 N N . ALA A 1 102 ? 29.458 0.228 -32.295 1.00 62.72 102 ALA A N 1
ATOM 796 C CA . ALA A 1 102 ? 30.340 0.690 -31.224 1.00 62.72 102 ALA A CA 1
ATOM 797 C C . ALA A 1 102 ? 30.373 -0.261 -30.008 1.00 62.72 102 ALA A C 1
ATOM 799 O O . ALA A 1 102 ? 29.436 -0.263 -29.207 1.00 62.72 102 ALA A O 1
ATOM 800 N N . ASP A 1 103 ? 31.486 -0.973 -29.789 1.00 69.50 103 ASP A N 1
ATOM 801 C CA . ASP A 1 103 ? 31.707 -1.815 -28.592 1.00 69.50 103 ASP A CA 1
ATOM 802 C C . ASP A 1 103 ? 31.540 -1.030 -27.274 1.00 69.50 103 ASP A C 1
ATOM 804 O O . ASP A 1 103 ? 31.003 -1.529 -26.282 1.00 69.50 103 ASP A O 1
ATOM 808 N N . TRP A 1 104 ? 31.945 0.245 -27.268 1.00 75.88 104 TRP A N 1
ATOM 809 C CA . TRP A 1 104 ? 31.832 1.127 -26.102 1.00 75.88 104 TRP A CA 1
ATOM 810 C C . TRP A 1 104 ? 30.378 1.465 -25.740 1.00 75.88 104 TRP A C 1
ATOM 812 O O . TRP A 1 104 ? 30.074 1.717 -24.574 1.00 75.88 104 TRP A O 1
ATOM 822 N N . LEU A 1 105 ? 29.468 1.455 -26.718 1.00 76.50 105 LEU A N 1
ATOM 823 C CA . LEU A 1 105 ? 28.063 1.794 -26.512 1.00 76.50 105 LEU A CA 1
ATOM 824 C C . LEU A 1 105 ? 27.311 0.629 -25.854 1.00 76.50 105 LEU A C 1
ATOM 826 O O . LEU A 1 105 ? 26.490 0.845 -24.964 1.00 76.50 105 LEU A O 1
ATOM 830 N N . THR A 1 106 ? 27.656 -0.609 -26.216 1.00 76.81 106 THR A N 1
ATOM 831 C CA . THR A 1 106 ? 27.193 -1.811 -25.509 1.00 76.81 106 THR A CA 1
ATOM 832 C C . THR A 1 106 ? 27.685 -1.810 -24.060 1.00 76.81 106 THR A C 1
ATOM 834 O O . THR A 1 106 ? 26.894 -2.026 -23.142 1.00 76.81 106 THR A O 1
ATOM 837 N N . ALA A 1 107 ? 28.959 -1.476 -23.819 1.00 81.94 107 ALA A N 1
ATOM 838 C CA . ALA A 1 107 ? 29.494 -1.333 -22.461 1.00 81.94 107 ALA A CA 1
ATOM 839 C C . ALA A 1 107 ? 28.756 -0.249 -21.646 1.00 81.94 107 ALA A C 1
ATOM 841 O O . ALA A 1 107 ? 28.468 -0.448 -20.463 1.00 81.94 107 ALA A O 1
ATOM 842 N N . LEU A 1 108 ? 28.384 0.867 -22.284 1.00 84.50 108 LEU A N 1
ATOM 843 C CA . LEU A 1 108 ? 27.582 1.922 -21.662 1.00 84.50 108 LEU A CA 1
ATOM 844 C C . LEU A 1 108 ? 26.173 1.437 -21.284 1.00 84.50 108 LEU A C 1
ATOM 846 O O . LEU A 1 108 ? 25.697 1.770 -20.200 1.00 84.50 108 LEU A O 1
ATOM 850 N N . LEU A 1 109 ? 25.522 0.629 -22.129 1.00 82.81 109 LEU A N 1
ATOM 851 C CA . LEU A 1 109 ? 24.212 0.032 -21.832 1.00 82.81 109 LEU A CA 1
ATOM 852 C C . LEU A 1 109 ? 24.277 -0.918 -20.626 1.00 82.81 109 LEU A C 1
ATOM 854 O O . LEU A 1 109 ? 23.387 -0.895 -19.772 1.00 82.81 109 LEU A O 1
ATOM 858 N N . PHE A 1 110 ? 25.338 -1.726 -20.529 1.00 84.62 110 PHE A N 1
ATOM 859 C CA . PHE A 1 110 ? 25.574 -2.590 -19.369 1.00 84.62 110 PHE A CA 1
ATOM 860 C C . PHE A 1 110 ? 25.770 -1.775 -18.090 1.00 84.62 110 PHE A C 1
ATOM 862 O O . PHE A 1 110 ? 25.120 -2.054 -17.082 1.00 84.62 110 PHE A O 1
ATOM 869 N N . ALA A 1 111 ? 26.609 -0.735 -18.136 1.00 88.81 111 ALA A N 1
ATOM 870 C CA . ALA A 1 111 ? 26.813 0.160 -17.000 1.00 88.81 111 ALA A CA 1
ATOM 871 C C . ALA A 1 111 ? 25.498 0.839 -16.581 1.00 88.81 111 ALA A C 1
ATOM 873 O O . ALA A 1 111 ? 25.131 0.807 -15.407 1.00 88.81 111 ALA A O 1
ATOM 874 N N . TYR A 1 112 ? 24.749 1.384 -17.543 1.00 89.12 112 TYR A N 1
ATOM 875 C CA . TYR A 1 112 ? 23.427 1.970 -17.327 1.00 89.12 112 TYR A CA 1
ATOM 876 C C . TYR A 1 112 ? 22.471 0.997 -16.632 1.00 89.12 112 TYR A C 1
ATOM 878 O O . TYR A 1 112 ? 21.860 1.348 -15.621 1.00 89.12 112 TYR A O 1
ATOM 886 N N . THR A 1 113 ? 22.358 -0.222 -17.159 1.00 88.56 113 THR A N 1
ATOM 887 C CA . THR A 1 113 ? 21.453 -1.253 -16.644 1.00 88.56 113 THR A CA 1
ATOM 888 C C . THR A 1 113 ? 21.828 -1.629 -15.216 1.00 88.56 113 THR A C 1
ATOM 890 O O . THR A 1 113 ? 20.961 -1.691 -14.346 1.00 88.56 113 THR A O 1
ATOM 893 N N . PHE A 1 114 ? 23.121 -1.803 -14.942 1.00 89.94 114 PHE A N 1
ATOM 894 C CA . PHE A 1 114 ? 23.627 -2.125 -13.612 1.00 89.94 114 PHE A CA 1
ATOM 895 C C . PHE A 1 114 ? 23.314 -1.021 -12.594 1.00 89.94 114 PHE A C 1
ATOM 897 O O . PHE A 1 114 ? 22.679 -1.280 -11.568 1.00 89.94 114 PHE A O 1
ATOM 904 N N . PHE A 1 115 ? 23.695 0.225 -12.893 1.00 90.81 115 PHE A N 1
ATOM 905 C CA . PHE A 1 115 ? 23.469 1.352 -11.988 1.00 90.81 115 PHE A CA 1
ATOM 906 C C . PHE A 1 115 ? 21.983 1.635 -11.786 1.00 90.81 115 PHE A C 1
ATOM 908 O O . PHE A 1 115 ? 21.550 1.809 -10.6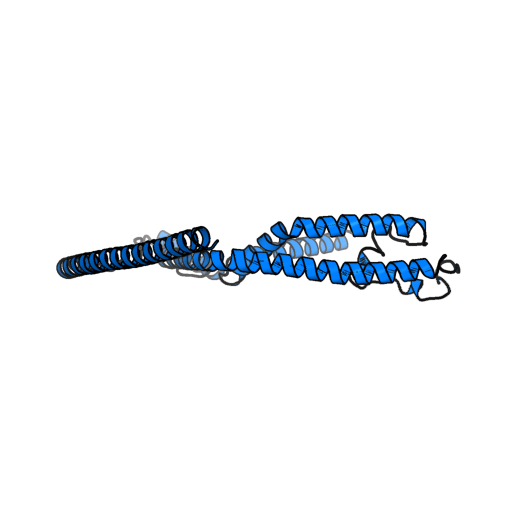48 1.00 90.81 115 PHE A O 1
ATOM 915 N N . THR A 1 116 ? 21.198 1.644 -12.865 1.00 91.25 116 THR A N 1
ATOM 916 C CA . THR A 1 116 ? 19.764 1.942 -12.795 1.00 91.25 116 THR A CA 1
ATOM 917 C C . THR A 1 116 ? 19.032 0.869 -12.010 1.00 91.25 116 THR A C 1
ATOM 919 O O . THR A 1 116 ? 18.240 1.215 -11.144 1.00 91.25 116 THR A O 1
ATOM 922 N N . THR A 1 117 ? 19.330 -0.413 -12.231 1.00 90.88 117 THR A N 1
ATOM 923 C CA . THR A 1 117 ? 18.671 -1.510 -11.508 1.00 90.88 117 THR A CA 1
ATOM 924 C C . THR A 1 117 ? 18.984 -1.458 -10.018 1.00 90.88 117 THR A C 1
ATOM 926 O O . THR A 1 117 ? 18.065 -1.459 -9.204 1.00 90.88 117 THR A O 1
ATOM 929 N N . ILE A 1 118 ? 20.260 -1.339 -9.639 1.00 92.38 118 ILE A N 1
ATOM 930 C CA . ILE A 1 118 ? 20.654 -1.295 -8.223 1.00 92.38 118 ILE A CA 1
ATOM 931 C C . ILE A 1 118 ? 20.075 -0.056 -7.541 1.00 92.38 118 ILE A C 1
ATOM 933 O O . ILE A 1 118 ? 19.475 -0.161 -6.472 1.00 92.38 118 ILE A O 1
ATOM 937 N N . PHE A 1 119 ? 20.222 1.118 -8.158 1.00 91.56 119 PHE A N 1
ATOM 938 C CA . PHE A 1 119 ? 19.720 2.364 -7.589 1.00 91.56 119 PHE A CA 1
ATOM 939 C C . PHE A 1 119 ? 18.194 2.354 -7.466 1.00 91.56 119 PHE A C 1
ATOM 941 O O . PHE A 1 119 ? 17.662 2.682 -6.406 1.00 91.56 119 PHE A O 1
ATOM 948 N N . MET A 1 120 ? 17.487 1.946 -8.523 1.00 90.94 120 MET A N 1
ATOM 949 C CA . MET A 1 120 ? 16.026 1.971 -8.553 1.00 90.94 120 MET A CA 1
ATOM 950 C C . MET A 1 120 ? 15.415 0.934 -7.635 1.00 90.94 120 MET A C 1
ATOM 952 O O . MET A 1 120 ? 14.496 1.276 -6.902 1.00 90.94 120 MET A O 1
ATOM 956 N N . VAL A 1 121 ? 15.922 -0.300 -7.623 1.00 91.19 121 VAL A N 1
ATOM 957 C CA . VAL A 1 121 ? 15.416 -1.334 -6.715 1.00 91.19 121 VAL A CA 1
ATOM 958 C C . VAL A 1 121 ? 15.635 -0.906 -5.266 1.00 91.19 121 VAL A C 1
ATOM 960 O O . VAL A 1 121 ? 14.693 -0.949 -4.480 1.00 91.19 121 VAL A O 1
ATOM 963 N N . ASN A 1 122 ? 16.820 -0.394 -4.919 1.00 93.31 122 ASN A N 1
ATOM 964 C CA . ASN A 1 122 ? 17.101 0.054 -3.553 1.00 93.31 122 ASN A CA 1
ATOM 965 C C . ASN A 1 122 ? 16.226 1.241 -3.137 1.00 93.31 122 ASN A C 1
ATOM 967 O O . ASN A 1 122 ? 15.682 1.248 -2.033 1.00 93.31 122 ASN A O 1
ATOM 971 N N . LEU A 1 123 ? 16.052 2.231 -4.016 1.00 92.00 123 LEU A N 1
ATOM 972 C CA . LEU A 1 123 ? 15.206 3.387 -3.733 1.00 92.00 123 LEU A CA 1
ATOM 973 C C . LEU A 1 123 ? 13.726 2.995 -3.643 1.00 92.00 123 LEU A C 1
ATOM 975 O O . LEU A 1 123 ? 13.022 3.470 -2.752 1.00 92.00 123 LEU A O 1
ATOM 979 N N . MET A 1 124 ? 13.262 2.118 -4.536 1.00 91.69 124 MET A N 1
ATOM 980 C CA . MET A 1 124 ? 11.889 1.623 -4.547 1.00 91.69 124 MET A CA 1
ATOM 981 C C . MET A 1 124 ? 11.602 0.842 -3.270 1.00 91.69 124 MET A C 1
ATOM 983 O O . MET A 1 124 ? 10.641 1.156 -2.580 1.00 91.69 124 MET A O 1
ATOM 987 N N . ILE A 1 125 ? 12.462 -0.111 -2.900 1.00 93.56 125 ILE A N 1
ATOM 988 C CA . ILE A 1 125 ? 12.313 -0.876 -1.658 1.00 93.56 125 ILE A CA 1
ATOM 989 C C . ILE A 1 125 ? 12.320 0.066 -0.451 1.00 93.56 125 ILE A C 1
ATOM 991 O O . ILE A 1 125 ? 11.450 -0.051 0.404 1.00 93.56 125 ILE A O 1
ATOM 995 N N . ALA A 1 126 ? 13.233 1.042 -0.393 1.00 93.88 126 ALA A N 1
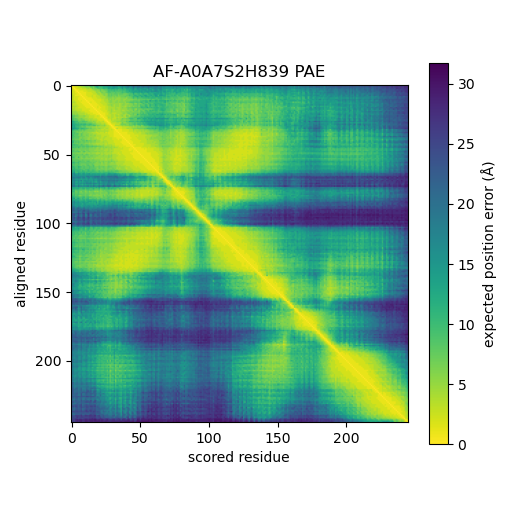ATOM 996 C CA . ALA A 1 126 ? 13.285 1.995 0.715 1.00 93.88 126 ALA A CA 1
ATOM 997 C C . ALA A 1 126 ? 11.989 2.813 0.852 1.00 93.88 126 ALA A C 1
ATOM 999 O O . ALA A 1 126 ? 11.474 2.981 1.959 1.00 93.88 126 ALA A O 1
ATOM 1000 N N . LYS A 1 127 ? 11.431 3.295 -0.267 1.00 93.81 127 LYS A N 1
ATOM 1001 C CA . LYS A 1 127 ? 10.146 4.009 -0.270 1.00 93.81 127 LYS A CA 1
ATOM 1002 C C . LYS A 1 127 ? 8.997 3.098 0.145 1.00 93.81 127 LYS A C 1
ATOM 1004 O O . LYS A 1 127 ? 8.260 3.454 1.058 1.00 93.81 127 LYS A O 1
ATOM 1009 N N . MET A 1 128 ? 8.901 1.911 -0.452 1.00 92.94 128 MET A N 1
ATOM 1010 C CA . MET A 1 128 ? 7.858 0.935 -0.138 1.00 92.94 128 MET A CA 1
ATOM 1011 C C . MET A 1 128 ? 7.882 0.547 1.344 1.00 92.94 128 MET A C 1
ATOM 1013 O O . MET A 1 128 ? 6.835 0.562 1.981 1.00 92.94 128 MET A O 1
ATOM 1017 N N . THR A 1 129 ? 9.054 0.267 1.922 1.00 93.44 129 THR A N 1
ATOM 1018 C CA . THR A 1 129 ? 9.191 -0.102 3.341 1.00 93.44 129 THR A CA 1
ATOM 1019 C C . THR A 1 129 ? 8.857 1.058 4.278 1.00 93.44 129 THR A C 1
ATOM 1021 O O . THR A 1 129 ? 8.148 0.861 5.258 1.00 93.44 129 THR A O 1
ATOM 1024 N N . SER A 1 130 ? 9.282 2.286 3.971 1.00 92.50 130 SER A N 1
ATOM 1025 C CA . SER A 1 130 ? 8.928 3.445 4.803 1.00 92.50 130 SER A CA 1
ATOM 1026 C C . SER A 1 130 ? 7.414 3.693 4.822 1.00 92.50 130 SER A C 1
ATOM 1028 O O . SER A 1 130 ? 6.824 3.915 5.881 1.00 92.50 130 SER A O 1
ATOM 1030 N N . THR A 1 131 ? 6.764 3.594 3.660 1.00 91.81 131 THR A N 1
ATOM 1031 C CA . THR A 1 131 ? 5.305 3.690 3.558 1.00 91.81 131 THR A CA 1
ATOM 1032 C C . THR A 1 131 ? 4.614 2.493 4.216 1.00 91.81 131 THR A C 1
ATOM 1034 O O . THR A 1 131 ? 3.570 2.670 4.845 1.00 91.81 131 THR A O 1
ATOM 1037 N N . TYR A 1 132 ? 5.195 1.289 4.123 1.00 91.94 132 TYR A N 1
ATOM 1038 C CA . TYR A 1 132 ? 4.697 0.092 4.805 1.00 91.94 132 TYR A CA 1
ATOM 1039 C C . TYR A 1 132 ? 4.553 0.331 6.293 1.00 91.94 132 TYR A C 1
ATOM 1041 O O . TYR A 1 132 ? 3.471 0.140 6.828 1.00 91.94 132 TYR A O 1
ATOM 1049 N N . GLU A 1 133 ? 5.632 0.753 6.947 1.00 90.31 133 GLU A N 1
ATOM 1050 C CA . GLU A 1 133 ? 5.674 0.931 8.395 1.00 90.31 133 GLU A CA 1
ATOM 1051 C C . GLU A 1 133 ? 4.663 1.992 8.831 1.00 90.31 133 GLU A C 1
ATOM 1053 O O . GLU A 1 133 ? 3.805 1.724 9.671 1.00 90.31 133 GLU A O 1
ATOM 1058 N N . LYS A 1 134 ? 4.658 3.142 8.147 1.00 89.56 134 LYS A N 1
ATOM 1059 C CA . LYS A 1 134 ? 3.725 4.243 8.413 1.00 89.56 134 LYS A CA 1
ATOM 1060 C C . LYS A 1 134 ? 2.254 3.818 8.343 1.00 89.56 134 LYS A C 1
ATOM 1062 O O . LYS A 1 134 ? 1.456 4.221 9.186 1.00 89.56 134 LYS A O 1
ATOM 1067 N N . ILE A 1 135 ? 1.876 3.048 7.322 1.00 88.19 135 ILE A N 1
ATOM 1068 C CA . ILE A 1 135 ? 0.475 2.654 7.102 1.00 88.19 135 ILE A CA 1
ATOM 1069 C C . ILE A 1 135 ? 0.109 1.439 7.940 1.00 88.19 135 ILE A C 1
ATOM 1071 O O . ILE A 1 135 ? -1.015 1.357 8.430 1.00 88.19 135 ILE A O 1
ATOM 1075 N N . ARG A 1 136 ? 1.037 0.500 8.130 1.00 84.44 136 ARG A N 1
ATOM 1076 C CA . ARG A 1 136 ? 0.824 -0.695 8.946 1.00 84.44 136 ARG A CA 1
ATOM 1077 C C . ARG A 1 136 ? 0.406 -0.311 10.358 1.00 84.44 136 ARG A C 1
ATOM 1079 O O . ARG A 1 136 ? -0.577 -0.869 10.844 1.00 84.44 136 ARG A O 1
ATOM 1086 N N . ASP A 1 137 ? 1.089 0.660 10.960 1.00 80.62 137 ASP A N 1
ATOM 1087 C CA . ASP A 1 137 ? 0.798 1.123 12.319 1.00 80.62 137 ASP A CA 1
ATOM 1088 C C . ASP A 1 137 ? -0.626 1.687 12.436 1.00 80.62 137 ASP A C 1
ATOM 1090 O O . ASP A 1 137 ? -1.346 1.371 13.381 1.00 80.62 137 ASP A O 1
ATOM 1094 N N . GLN A 1 138 ? -1.086 2.425 11.421 1.00 79.31 138 GLN A N 1
ATOM 1095 C CA . GLN A 1 138 ? -2.467 2.921 11.342 1.00 79.31 138 GLN A CA 1
ATOM 1096 C C . GLN A 1 138 ? -3.479 1.810 11.004 1.00 79.31 138 GLN A C 1
ATOM 1098 O O . GLN A 1 138 ? -4.636 1.849 11.427 1.00 79.31 138 GLN A O 1
ATOM 1103 N N . SER A 1 139 ? -3.061 0.796 10.244 1.00 77.00 139 SER A N 1
ATOM 1104 C CA . SER A 1 139 ? -3.947 -0.268 9.767 1.00 77.00 139 SER A CA 1
ATOM 1105 C C . SER A 1 139 ? -4.366 -1.239 10.868 1.00 77.00 139 SER A C 1
ATOM 1107 O O . SER A 1 139 ? -5.455 -1.798 10.779 1.00 77.00 139 SER A O 1
ATOM 1109 N N . LEU A 1 140 ? -3.564 -1.414 11.926 1.00 75.81 140 LEU A N 1
ATOM 1110 C CA . LEU A 1 140 ? -3.903 -2.315 13.034 1.00 75.81 140 LEU A CA 1
ATOM 1111 C C . LEU A 1 140 ? -5.177 -1.869 13.762 1.00 75.81 140 LEU A C 1
ATOM 1113 O O . LEU A 1 140 ? -6.049 -2.693 14.051 1.00 75.81 140 LEU A O 1
ATOM 1117 N N . GLU A 1 141 ? -5.310 -0.565 14.007 1.00 76.62 141 GLU A N 1
ATOM 1118 C CA . GLU A 1 141 ? -6.508 0.023 14.609 1.00 76.62 141 GLU A CA 1
ATOM 1119 C C . GLU A 1 141 ? -7.702 -0.078 13.653 1.00 76.62 141 GLU A C 1
ATOM 1121 O O . GLU A 1 141 ? -8.771 -0.573 14.022 1.00 76.62 141 GLU A O 1
ATOM 1126 N N . TYR A 1 142 ? -7.497 0.286 12.385 1.00 77.62 142 TYR A N 1
ATOM 1127 C CA . TYR A 1 142 ? -8.533 0.191 11.359 1.00 77.62 142 TYR A CA 1
ATOM 1128 C C . TYR A 1 142 ? -9.039 -1.247 11.170 1.00 77.62 142 TYR A C 1
ATOM 1130 O O . TYR A 1 142 ? -10.238 -1.481 11.035 1.00 77.62 142 TYR A O 1
ATOM 1138 N N . ARG A 1 143 ? -8.148 -2.238 11.242 1.00 70.62 143 ARG A N 1
ATOM 1139 C CA . ARG A 1 143 ? -8.479 -3.661 11.160 1.00 70.62 143 ARG A CA 1
ATOM 1140 C C . ARG A 1 143 ? -9.321 -4.119 12.341 1.00 70.62 143 ARG A C 1
ATOM 1142 O O . ARG A 1 143 ? -10.245 -4.914 12.156 1.00 70.62 143 ARG A O 1
ATOM 1149 N N . ALA A 1 144 ? -9.005 -3.657 13.550 1.00 80.00 144 ALA A N 1
ATOM 1150 C CA . ALA A 1 144 ? -9.810 -3.960 14.727 1.00 80.00 144 ALA A CA 1
ATOM 1151 C C . ALA A 1 144 ? -11.236 -3.416 14.551 1.00 80.00 144 ALA A C 1
ATOM 1153 O O . ALA A 1 144 ? -12.197 -4.159 14.756 1.00 80.00 144 ALA A O 1
ATOM 1154 N N . LEU A 1 145 ? -11.373 -2.183 14.054 1.00 81.50 145 LEU A N 1
ATOM 1155 C CA . LEU A 1 145 ? -12.669 -1.567 13.756 1.00 81.50 145 LEU A CA 1
ATOM 1156 C C . LEU A 1 145 ? -13.427 -2.290 12.634 1.00 81.50 145 LEU A C 1
ATOM 1158 O O . LEU A 1 145 ? -14.614 -2.571 12.782 1.00 81.50 145 LEU A O 1
ATOM 1162 N N . GLN A 1 146 ? -12.758 -2.659 11.539 1.00 76.00 146 GLN A N 1
ATOM 1163 C CA . GLN A 1 146 ? -13.374 -3.425 10.451 1.00 76.00 146 GLN A CA 1
ATOM 1164 C C . GLN A 1 146 ? -13.862 -4.798 10.916 1.00 76.00 146 GLN A C 1
ATOM 1166 O O . GLN A 1 146 ? -14.953 -5.224 10.544 1.00 76.00 146 GLN A O 1
ATOM 1171 N N . ARG A 1 147 ? -13.082 -5.496 11.753 1.00 79.19 147 ARG A N 1
ATOM 1172 C CA . ARG A 1 147 ? -13.513 -6.770 12.344 1.00 79.19 147 ARG A CA 1
ATOM 1173 C C . ARG A 1 147 ? -14.740 -6.584 13.222 1.00 79.19 147 ARG A C 1
ATOM 1175 O O . ARG A 1 147 ? -15.654 -7.395 13.133 1.00 79.19 147 ARG A O 1
ATOM 1182 N N . MET A 1 148 ? -14.780 -5.527 14.030 1.00 81.75 148 MET A N 1
ATOM 1183 C CA . MET A 1 148 ? -15.964 -5.209 14.828 1.00 81.75 148 MET A CA 1
ATOM 1184 C C . MET A 1 148 ? -17.179 -4.934 13.935 1.00 81.75 148 MET A C 1
ATOM 1186 O O . MET A 1 148 ? -18.238 -5.500 14.181 1.00 81.75 148 MET A O 1
ATOM 1190 N N . ALA A 1 149 ? -17.021 -4.147 12.867 1.00 80.00 149 ALA A N 1
ATOM 1191 C CA . ALA A 1 149 ? -18.098 -3.853 11.921 1.00 80.00 149 ALA A CA 1
ATOM 1192 C C . ALA A 1 149 ? -18.634 -5.121 11.235 1.00 80.00 149 ALA A C 1
ATOM 1194 O O . ALA A 1 149 ? -19.843 -5.335 11.207 1.00 80.00 149 ALA A O 1
ATOM 1195 N N . LEU A 1 150 ? -17.743 -6.002 10.768 1.00 77.19 150 LEU A N 1
ATOM 1196 C CA . LEU A 1 150 ? -18.118 -7.293 10.184 1.00 77.19 150 LEU A CA 1
ATOM 1197 C C . LEU A 1 150 ? -18.859 -8.177 11.189 1.00 77.19 150 LEU A C 1
ATOM 1199 O O . LEU A 1 150 ? -19.868 -8.782 10.850 1.00 77.19 150 LEU A O 1
ATOM 1203 N N . VAL A 1 151 ? -18.376 -8.253 12.430 1.00 81.06 151 VAL A N 1
ATOM 1204 C CA . VAL A 1 151 ? -19.025 -9.043 13.482 1.00 81.06 151 VAL A CA 1
ATOM 1205 C C . VAL A 1 151 ? -20.420 -8.498 13.793 1.00 81.06 151 VAL A C 1
ATOM 1207 O O . VAL A 1 151 ? -21.341 -9.290 13.958 1.00 81.06 151 VAL A O 1
ATOM 1210 N N . VAL A 1 152 ? -20.606 -7.176 13.818 1.00 78.62 152 VAL A N 1
ATOM 1211 C CA . VAL A 1 152 ? -21.924 -6.544 13.992 1.00 78.62 152 VAL A CA 1
ATOM 1212 C C . VAL A 1 152 ? -22.857 -6.866 12.820 1.00 78.62 152 VAL A C 1
ATOM 1214 O O . VAL A 1 152 ? -23.983 -7.297 13.051 1.00 78.62 152 VAL A O 1
ATOM 1217 N N . GLU A 1 153 ? -22.388 -6.719 11.578 1.00 75.50 153 GLU A N 1
ATOM 1218 C CA . GLU A 1 153 ? -23.194 -6.962 10.373 1.00 75.50 153 GLU A CA 1
ATOM 1219 C C . GLU A 1 153 ? -23.600 -8.440 10.236 1.00 75.50 153 GLU A C 1
ATOM 1221 O O . GLU A 1 153 ? -24.775 -8.759 10.054 1.00 75.50 153 GLU A O 1
ATOM 1226 N N . PHE A 1 154 ? -22.649 -9.369 10.378 1.00 72.31 154 PHE A N 1
ATOM 1227 C CA . PHE A 1 154 ? -22.928 -10.800 10.233 1.00 72.31 154 PHE A CA 1
ATOM 1228 C C . PHE A 1 154 ? -23.729 -11.385 11.399 1.00 72.31 154 PHE A C 1
ATOM 1230 O O . PHE A 1 154 ? -24.462 -12.349 11.198 1.00 72.31 154 PHE A O 1
ATOM 1237 N N . LYS A 1 155 ? -23.628 -10.822 12.608 1.00 75.88 155 LYS A N 1
ATOM 1238 C CA . LYS A 1 155 ? -24.387 -11.314 13.765 1.00 75.88 155 LYS A CA 1
ATOM 1239 C C . LYS A 1 155 ? -25.885 -11.005 13.663 1.00 75.88 155 LYS A C 1
ATOM 1241 O O . LYS A 1 155 ? -26.684 -11.805 14.144 1.00 75.88 155 LYS A O 1
ATOM 1246 N N . ASP A 1 156 ? -26.262 -9.872 13.066 1.00 66.69 156 ASP A N 1
ATOM 1247 C CA . ASP A 1 156 ? -27.660 -9.421 13.012 1.00 66.69 156 ASP A CA 1
ATOM 1248 C C . ASP A 1 156 ? -28.372 -9.731 11.680 1.00 66.69 156 ASP A C 1
ATOM 1250 O O . ASP A 1 156 ? -29.569 -10.027 11.710 1.00 66.69 156 ASP A O 1
ATOM 1254 N N . ASP A 1 157 ? -27.672 -9.693 10.535 1.00 63.56 157 ASP A N 1
ATOM 1255 C CA . ASP A 1 157 ? -28.328 -9.676 9.214 1.00 63.56 157 ASP A CA 1
ATOM 1256 C C . ASP A 1 157 ? -28.103 -10.919 8.330 1.00 63.56 157 ASP A C 1
ATOM 1258 O O . ASP A 1 157 ? -28.849 -11.095 7.364 1.00 63.56 157 ASP A O 1
ATOM 1262 N N . ARG A 1 158 ? -27.108 -11.786 8.589 1.00 60.00 158 ARG A N 1
ATOM 1263 C CA . ARG A 1 158 ? -26.784 -12.905 7.672 1.00 60.00 158 ARG A CA 1
ATOM 1264 C C . ARG A 1 158 ? -26.421 -14.203 8.390 1.00 60.00 158 ARG A C 1
ATOM 1266 O O . ARG A 1 158 ? -25.314 -14.348 8.898 1.00 60.00 158 ARG A O 1
ATOM 1273 N N . VAL A 1 159 ? -27.315 -15.195 8.338 1.00 60.03 159 VAL A N 1
ATOM 1274 C CA . VAL A 1 159 ? -27.064 -16.538 8.900 1.00 60.03 159 VAL A CA 1
ATOM 1275 C C . VAL A 1 159 ? -26.211 -17.401 7.953 1.00 60.03 159 VAL A C 1
ATOM 1277 O O . VAL A 1 159 ? -25.528 -18.320 8.404 1.00 60.03 159 VAL A O 1
ATOM 1280 N N . ALA A 1 160 ? -26.202 -17.101 6.646 1.00 58.12 160 ALA A N 1
ATOM 1281 C CA . ALA A 1 160 ? -25.524 -17.904 5.628 1.00 58.12 160 ALA A CA 1
ATOM 1282 C C . ALA A 1 160 ? -24.508 -17.102 4.777 1.00 58.12 160 ALA A C 1
ATOM 1284 O O . ALA A 1 160 ? -24.766 -15.951 4.412 1.00 58.12 160 ALA A O 1
ATOM 1285 N N . PRO A 1 161 ? -23.355 -17.697 4.396 1.00 62.47 161 PRO A N 1
ATOM 1286 C CA . PRO A 1 161 ? -22.405 -17.064 3.482 1.00 62.47 161 PRO A CA 1
ATOM 1287 C C . PRO A 1 161 ? -23.031 -16.838 2.088 1.00 62.47 161 PRO A C 1
ATOM 1289 O O . PRO A 1 161 ? -23.982 -17.534 1.722 1.00 62.47 161 PRO A O 1
ATOM 1292 N N . PRO A 1 162 ? -22.483 -15.922 1.263 1.00 63.25 162 PRO A N 1
ATOM 1293 C CA . PRO A 1 162 ? -23.064 -15.494 -0.017 1.00 63.25 162 PRO A CA 1
ATOM 1294 C C . PRO A 1 162 ? -23.596 -16.602 -0.949 1.00 63.25 162 PRO A C 1
ATOM 1296 O O . PRO A 1 162 ? -24.678 -16.402 -1.501 1.00 63.25 162 PRO A O 1
ATOM 1299 N N . PRO A 1 163 ? -22.934 -17.769 -1.124 1.00 67.12 163 PRO A N 1
ATOM 1300 C CA . PRO A 1 163 ? -23.483 -18.838 -1.967 1.00 67.12 163 PRO A CA 1
ATOM 1301 C C . PRO A 1 163 ? -24.711 -19.542 -1.364 1.00 67.12 163 PRO A C 1
ATOM 1303 O O . PRO A 1 163 ? -25.560 -20.026 -2.106 1.00 67.12 163 PRO A O 1
ATOM 1306 N N . LEU A 1 164 ? -24.842 -19.587 -0.035 1.00 65.38 164 LEU A N 1
ATOM 1307 C CA . LEU A 1 164 ? -25.957 -20.240 0.665 1.00 65.38 164 LEU A CA 1
ATOM 1308 C C . LEU A 1 164 ? -27.123 -19.2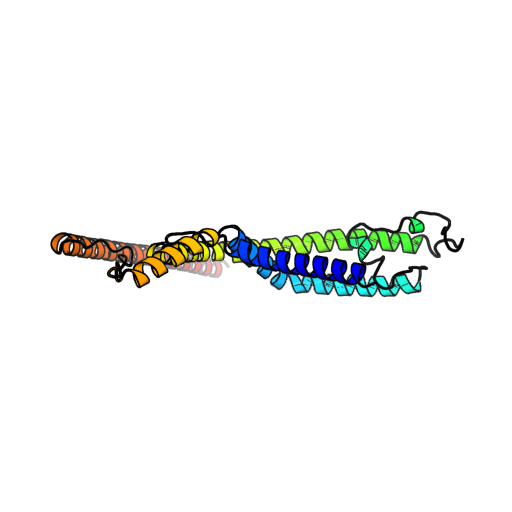81 0.965 1.00 65.38 164 LEU A C 1
ATOM 1310 O O . LEU A 1 164 ? -28.206 -19.735 1.325 1.00 65.38 164 LEU A O 1
ATOM 1314 N N . ASN A 1 165 ? -26.945 -17.975 0.740 1.00 72.38 165 ASN A N 1
ATOM 1315 C CA . ASN A 1 165 ? -27.988 -16.952 0.901 1.00 72.38 165 ASN A CA 1
ATOM 1316 C C . ASN A 1 165 ? -29.235 -17.222 0.025 1.00 72.38 165 ASN A C 1
ATOM 1318 O O . ASN A 1 165 ? -30.350 -16.837 0.362 1.00 72.38 165 ASN A O 1
ATOM 1322 N N . ILE A 1 166 ? -29.081 -17.954 -1.084 1.00 76.25 166 ILE A N 1
ATOM 1323 C CA . ILE A 1 166 ? -30.204 -18.347 -1.953 1.00 76.25 166 ILE A CA 1
ATOM 1324 C C . ILE A 1 166 ? -31.203 -19.237 -1.195 1.00 76.25 166 ILE A C 1
ATOM 1326 O O . ILE A 1 166 ? -32.412 -19.092 -1.369 1.00 76.25 166 ILE A O 1
ATOM 1330 N N . LEU A 1 167 ? -30.717 -20.124 -0.319 1.00 77.31 167 LEU A N 1
ATOM 1331 C CA . LEU A 1 167 ? -31.575 -20.978 0.506 1.00 77.31 167 LEU A CA 1
ATOM 1332 C C . LEU A 1 167 ? -32.338 -20.157 1.548 1.00 77.31 167 LEU A C 1
ATOM 1334 O O . LEU A 1 167 ? -33.509 -20.427 1.800 1.00 77.31 167 LEU A O 1
ATOM 1338 N N . GLU A 1 168 ? -31.708 -19.131 2.117 1.00 74.38 168 GLU A N 1
ATOM 1339 C CA . GLU A 1 168 ? -32.339 -18.241 3.097 1.00 74.38 168 GLU A CA 1
ATOM 1340 C C . GLU A 1 168 ? -33.461 -17.407 2.457 1.00 74.38 168 GLU A C 1
ATOM 1342 O O . GLU A 1 168 ? -34.566 -17.303 3.002 1.00 74.38 168 GLU A O 1
ATOM 1347 N N . ILE A 1 169 ? -33.226 -16.904 1.241 1.00 80.69 169 ILE A N 1
ATOM 1348 C CA . ILE A 1 169 ? -34.240 -16.226 0.423 1.00 80.69 169 ILE A CA 1
ATOM 1349 C C . ILE A 1 169 ? -35.389 -17.186 0.087 1.00 80.69 169 ILE A C 1
ATOM 1351 O O . ILE A 1 169 ? -36.554 -16.808 0.213 1.00 80.69 169 ILE A O 1
ATOM 1355 N N . LEU A 1 170 ? -35.082 -18.435 -0.279 1.00 82.62 170 LEU A N 1
ATOM 1356 C CA . LEU A 1 170 ? -36.086 -19.451 -0.597 1.00 82.62 170 LEU A CA 1
ATOM 1357 C C . LEU A 1 170 ? -36.968 -19.773 0.618 1.00 82.62 170 LEU A C 1
ATOM 1359 O O . LEU A 1 170 ? -38.190 -19.751 0.508 1.00 82.62 170 LEU A O 1
ATOM 1363 N N . VAL A 1 171 ? -36.371 -20.016 1.789 1.00 83.12 171 VAL A N 1
ATOM 1364 C CA . VAL A 1 171 ? -37.100 -20.308 3.037 1.00 83.12 171 VAL A CA 1
ATOM 1365 C C . VAL A 1 171 ? -37.951 -19.115 3.474 1.00 83.12 171 VAL A C 1
ATOM 1367 O O . VAL A 1 171 ? -39.089 -19.292 3.914 1.00 83.12 171 VAL A O 1
ATOM 1370 N N . THR A 1 172 ? -37.435 -17.893 3.323 1.00 80.50 172 THR A N 1
ATOM 1371 C CA . THR A 1 172 ? -38.175 -16.665 3.646 1.00 80.50 172 THR A CA 1
ATOM 1372 C C . THR A 1 172 ? -39.362 -16.463 2.706 1.00 80.50 172 THR A C 1
ATOM 1374 O O . THR A 1 172 ? -40.461 -16.153 3.168 1.00 80.50 172 THR A O 1
ATOM 1377 N N . ALA A 1 173 ? -39.179 -16.703 1.404 1.00 83.81 173 ALA A N 1
ATOM 1378 C CA . ALA A 1 173 ? -40.260 -16.665 0.423 1.00 83.81 173 ALA A CA 1
ATOM 1379 C C . ALA A 1 173 ? -41.332 -17.723 0.726 1.00 83.81 173 ALA A C 1
ATOM 1381 O O . ALA A 1 173 ? -42.525 -17.427 0.700 1.00 83.81 173 ALA A O 1
ATOM 1382 N N . LEU A 1 174 ? -40.917 -18.933 1.103 1.00 85.88 174 LEU A N 1
ATOM 1383 C CA . LEU A 1 174 ? -41.823 -20.026 1.450 1.00 85.88 174 LEU A CA 1
ATOM 1384 C C . LEU A 1 174 ? -42.629 -19.725 2.728 1.00 85.88 174 LEU A C 1
ATOM 1386 O O . LEU A 1 174 ? -43.838 -19.940 2.769 1.00 85.88 174 LEU A O 1
ATOM 1390 N N . ARG A 1 175 ? -41.992 -19.139 3.752 1.00 83.56 175 ARG A N 1
ATOM 1391 C CA . ARG A 1 175 ? -42.670 -18.651 4.970 1.00 83.56 175 ARG A CA 1
ATOM 1392 C C . ARG A 1 175 ? -43.672 -17.538 4.686 1.00 83.56 175 ARG A C 1
ATOM 1394 O O . ARG A 1 175 ? -44.726 -17.511 5.318 1.00 83.56 175 ARG A O 1
ATOM 1401 N N . TYR A 1 176 ? -43.344 -16.636 3.759 1.00 83.50 176 TYR A N 1
ATOM 1402 C CA . TYR A 1 176 ? -44.249 -15.572 3.332 1.00 83.50 176 TYR A CA 1
ATOM 1403 C C . TYR A 1 176 ? -45.501 -16.147 2.660 1.00 83.50 176 TYR A C 1
ATOM 1405 O O . TYR A 1 176 ? -46.610 -15.743 2.999 1.00 83.50 176 TYR A O 1
ATOM 1413 N N . ILE A 1 177 ? -45.331 -17.148 1.790 1.00 86.88 177 ILE A N 1
ATOM 1414 C CA . ILE A 1 177 ? -46.441 -17.859 1.139 1.00 86.88 177 ILE A CA 1
ATOM 1415 C C . ILE A 1 177 ? -47.309 -18.604 2.169 1.00 86.88 177 ILE A C 1
ATOM 1417 O O . ILE A 1 177 ? -48.530 -18.615 2.044 1.00 86.88 177 ILE A O 1
ATOM 1421 N N . TRP A 1 178 ? -46.708 -19.174 3.219 1.00 88.38 178 TRP A N 1
ATOM 1422 C CA . TRP A 1 178 ? -47.433 -19.877 4.288 1.00 88.38 178 TRP A CA 1
ATOM 1423 C C . TRP A 1 178 ? -47.978 -18.989 5.416 1.00 88.38 178 TRP A C 1
ATOM 1425 O O . TRP A 1 178 ? -48.513 -19.513 6.392 1.00 88.38 178 TRP A O 1
ATOM 1435 N N . GLY A 1 179 ? -47.868 -17.661 5.317 1.00 83.75 179 GLY A N 1
ATOM 1436 C CA . GLY A 1 179 ? -48.432 -16.742 6.314 1.00 83.75 179 GLY A CA 1
ATOM 1437 C C . GLY A 1 179 ? -47.802 -16.852 7.710 1.00 83.75 179 GLY A C 1
ATOM 1438 O O . GLY A 1 179 ? -48.409 -16.436 8.696 1.00 83.75 179 GLY A O 1
ATOM 1439 N N . ALA A 1 180 ? -46.594 -17.412 7.818 1.00 78.62 180 ALA A N 1
ATOM 1440 C CA . ALA A 1 180 ? -45.916 -17.565 9.099 1.00 78.62 180 ALA A CA 1
ATOM 1441 C C . ALA A 1 180 ? -45.482 -16.192 9.661 1.00 78.62 180 ALA A C 1
ATOM 1443 O O . ALA A 1 180 ? -45.004 -15.336 8.907 1.00 78.62 180 ALA A O 1
ATOM 1444 N N . PRO A 1 181 ? -45.596 -15.962 10.983 1.00 74.44 181 PRO A N 1
ATOM 1445 C CA . PRO A 1 181 ? -45.179 -14.707 11.593 1.00 74.44 181 PRO A CA 1
ATOM 1446 C C . PRO A 1 181 ? -43.672 -14.484 11.422 1.00 74.44 181 PRO A C 1
ATOM 1448 O O . PRO A 1 181 ? -42.862 -15.409 11.525 1.00 74.44 181 PRO A O 1
ATOM 1451 N N . ARG A 1 182 ? -43.280 -13.227 11.179 1.00 68.19 182 ARG A N 1
ATOM 1452 C CA . ARG A 1 182 ? -41.866 -12.841 11.111 1.00 68.19 182 ARG A CA 1
ATOM 1453 C C . ARG A 1 182 ? -41.226 -13.045 12.483 1.00 68.19 182 ARG A C 1
ATOM 1455 O O . ARG A 1 182 ? -41.562 -12.337 13.431 1.00 68.19 182 ARG A O 1
ATOM 1462 N N . VAL A 1 183 ? -40.277 -13.973 12.572 1.00 66.88 183 VAL A N 1
ATOM 1463 C CA . VAL A 1 183 ? -39.370 -14.067 13.721 1.00 66.88 183 VAL A CA 1
ATOM 1464 C C . VAL A 1 183 ? -38.458 -12.846 13.653 1.00 66.88 183 VAL A C 1
ATOM 1466 O O . VAL A 1 183 ? -37.718 -12.690 12.684 1.00 66.88 183 VAL A O 1
ATOM 1469 N N . ARG A 1 184 ? -38.552 -11.936 14.628 1.00 63.19 184 ARG A N 1
ATOM 1470 C CA . ARG A 1 184 ? -37.591 -10.833 14.738 1.00 63.19 184 ARG A CA 1
ATOM 1471 C C . ARG A 1 184 ? -36.327 -11.401 15.381 1.00 63.19 184 ARG A C 1
ATOM 1473 O O . ARG A 1 184 ? -36.437 -11.877 16.509 1.00 63.19 184 ARG A O 1
ATOM 1480 N N . PRO A 1 185 ? -35.172 -11.391 14.700 1.00 66.12 185 PRO A N 1
ATOM 1481 C CA . PRO A 1 185 ? -33.929 -11.781 15.344 1.00 66.12 185 PRO A CA 1
ATOM 1482 C C . PRO A 1 185 ? -33.630 -10.813 16.495 1.00 66.12 185 PRO A C 1
ATOM 1484 O O . PRO A 1 185 ? -33.922 -9.615 16.400 1.00 66.12 185 PRO A O 1
ATOM 1487 N N . GLU A 1 186 ? -33.081 -11.331 17.592 1.00 67.00 186 GLU A N 1
ATOM 1488 C CA . GLU A 1 186 ? -32.560 -10.494 18.672 1.00 67.00 186 GLU A CA 1
ATOM 1489 C C . GLU A 1 186 ? -31.378 -9.681 18.134 1.00 67.00 186 GLU A C 1
ATOM 1491 O O . GLU A 1 186 ? -30.321 -10.231 17.813 1.00 67.00 186 GLU A O 1
ATOM 1496 N N . ARG A 1 187 ? -31.575 -8.367 17.985 1.00 67.62 187 ARG A N 1
ATOM 1497 C CA . ARG A 1 187 ? -30.572 -7.452 17.426 1.00 67.62 187 ARG A CA 1
ATOM 1498 C C . ARG A 1 187 ? -29.575 -6.995 18.490 1.00 67.62 187 ARG A C 1
ATOM 1500 O O . ARG A 1 187 ? -29.974 -6.668 19.605 1.00 67.62 187 ARG A O 1
ATOM 1507 N N . GLY A 1 188 ? -28.295 -6.914 18.124 1.00 73.44 188 GLY A N 1
ATOM 1508 C CA . GLY A 1 188 ? -27.208 -6.420 18.978 1.00 73.44 188 GLY A CA 1
ATOM 1509 C C . GLY A 1 188 ? -26.657 -7.421 20.007 1.00 73.44 188 GLY A C 1
ATOM 1510 O O . GLY A 1 188 ? -27.191 -8.505 20.206 1.00 73.44 188 GLY A O 1
ATOM 1511 N N . PHE A 1 189 ? -25.551 -7.074 20.667 1.00 79.00 189 PHE A N 1
ATOM 1512 C CA . PHE A 1 189 ? -24.844 -7.948 21.627 1.00 79.00 189 PHE A CA 1
ATOM 1513 C C . PHE A 1 189 ? -25.303 -7.776 23.086 1.00 79.00 189 PHE A C 1
ATOM 1515 O O . PHE A 1 189 ? -24.655 -8.267 24.009 1.00 79.00 189 PHE A O 1
ATOM 1522 N N . GLY A 1 190 ? -26.376 -7.017 23.314 1.00 77.00 190 GLY A N 1
ATOM 1523 C CA . GLY A 1 190 ? -26.806 -6.630 24.653 1.00 77.00 190 GLY A CA 1
ATOM 1524 C C . GLY A 1 190 ? -27.406 -7.798 25.429 1.00 77.00 190 GLY A C 1
ATOM 1525 O O . GLY A 1 190 ? -28.381 -8.394 24.986 1.00 77.00 190 GLY A O 1
ATOM 1526 N N . ASN A 1 191 ? -26.869 -8.075 26.617 1.00 81.69 191 ASN A N 1
ATOM 1527 C CA . ASN A 1 191 ? -27.509 -8.960 27.585 1.00 81.69 191 ASN A CA 1
ATOM 1528 C C . ASN A 1 191 ? -28.323 -8.108 28.579 1.00 81.69 191 ASN A C 1
ATOM 1530 O O . ASN A 1 191 ? -27.737 -7.220 29.211 1.00 81.69 191 ASN A O 1
ATOM 1534 N N . PRO A 1 192 ? -29.646 -8.314 28.728 1.00 81.44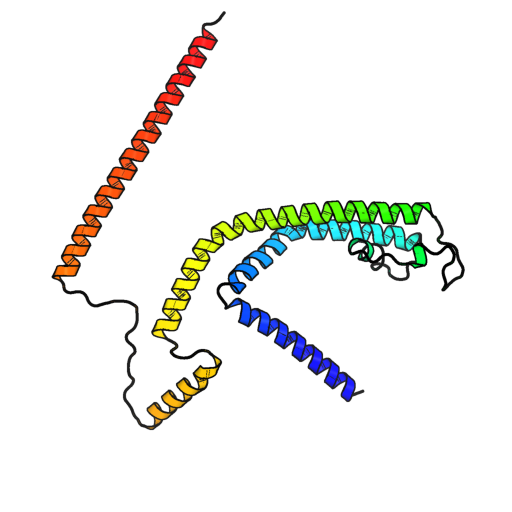 192 PRO A N 1
ATOM 1535 C CA . PRO A 1 192 ? -30.432 -7.587 29.719 1.00 81.44 192 PRO A CA 1
ATOM 1536 C C . PRO A 1 192 ? -29.930 -7.896 31.135 1.00 81.44 192 PRO A C 1
ATOM 1538 O O . PRO A 1 192 ? -30.036 -9.017 31.628 1.00 81.44 192 PRO A O 1
ATOM 1541 N N . MET A 1 193 ? -29.385 -6.882 31.808 1.00 85.12 193 MET A N 1
ATOM 1542 C CA . MET A 1 193 ? -28.867 -7.017 33.169 1.00 85.12 193 MET A CA 1
ATOM 1543 C C . MET A 1 193 ? -29.902 -6.585 34.219 1.00 85.12 193 MET A C 1
ATOM 1545 O O . MET A 1 193 ? -30.592 -5.578 34.032 1.00 85.12 193 MET A O 1
ATOM 1549 N N . PRO A 1 194 ? -29.991 -7.286 35.368 1.00 92.44 194 PRO A N 1
ATOM 1550 C CA . PRO A 1 194 ? -30.778 -6.828 36.507 1.00 92.44 194 PRO A CA 1
ATOM 1551 C C . PRO A 1 194 ? -30.330 -5.440 36.989 1.00 92.44 194 PRO A C 1
ATOM 1553 O O . PRO A 1 194 ? -29.142 -5.096 36.955 1.00 92.44 194 PRO A O 1
ATOM 1556 N N . ARG A 1 195 ? -31.280 -4.643 37.498 1.00 91.62 195 ARG A N 1
ATOM 1557 C CA . ARG A 1 195 ? -31.022 -3.267 37.967 1.00 91.62 195 ARG A CA 1
ATOM 1558 C C . ARG A 1 195 ? -29.931 -3.194 39.038 1.00 91.62 195 ARG A C 1
ATOM 1560 O O . ARG A 1 195 ? -29.128 -2.267 39.019 1.00 91.62 195 ARG A O 1
ATOM 1567 N N . GLU A 1 196 ? -29.872 -4.181 39.929 1.00 94.31 196 GLU A N 1
ATO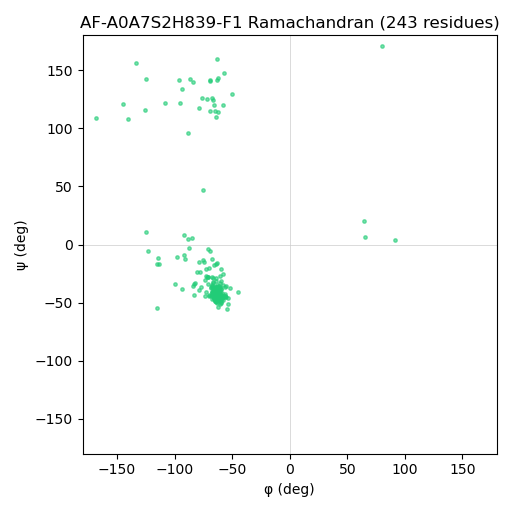M 1568 C CA . GLU A 1 196 ? -28.863 -4.241 40.990 1.00 94.31 196 GLU A CA 1
ATOM 1569 C C . GLU A 1 196 ? -27.442 -4.421 40.434 1.00 94.31 196 GLU A C 1
ATOM 1571 O O . GLU A 1 196 ? -26.528 -3.692 40.814 1.00 94.31 196 GLU A O 1
ATOM 1576 N N . VAL A 1 197 ? -27.262 -5.343 39.483 1.00 93.38 197 VAL A N 1
ATOM 1577 C CA . VAL A 1 197 ? -25.967 -5.589 38.827 1.00 93.38 197 VAL A CA 1
ATOM 1578 C C . VAL A 1 197 ? -25.519 -4.354 38.048 1.00 93.38 197 VAL A C 1
ATOM 1580 O O . VAL A 1 197 ? -24.359 -3.960 38.129 1.00 93.38 197 VAL A O 1
ATOM 1583 N N . THR A 1 198 ? -26.459 -3.691 37.370 1.00 92.12 198 THR A N 1
ATOM 1584 C CA . THR A 1 198 ? -26.194 -2.453 36.623 1.00 92.12 198 THR A CA 1
ATOM 1585 C C . THR A 1 198 ? -25.714 -1.335 37.553 1.00 92.12 198 THR A C 1
ATOM 1587 O O . THR A 1 198 ? -24.720 -0.673 37.265 1.00 92.12 198 THR A O 1
ATOM 1590 N N . ALA A 1 199 ? -26.370 -1.154 38.705 1.00 94.69 199 ALA A N 1
ATOM 1591 C CA . ALA A 1 199 ? -25.965 -0.160 39.697 1.00 94.69 199 ALA A CA 1
ATOM 1592 C C . ALA A 1 199 ? -24.564 -0.445 40.266 1.00 94.69 199 ALA A C 1
ATOM 1594 O O . ALA A 1 199 ? -23.763 0.479 40.413 1.00 94.69 199 ALA A O 1
ATOM 1595 N N . ARG A 1 200 ? -24.244 -1.721 40.532 1.00 95.50 200 ARG A N 1
ATOM 1596 C CA . ARG A 1 200 ? -22.909 -2.139 40.991 1.00 95.50 200 ARG A CA 1
ATOM 1597 C C . ARG A 1 200 ? -21.830 -1.907 39.929 1.00 95.50 200 ARG A C 1
ATOM 1599 O O . ARG A 1 200 ? -20.773 -1.382 40.264 1.00 95.50 200 ARG A O 1
ATOM 1606 N N . MET A 1 201 ? -22.089 -2.242 38.662 1.00 93.75 201 MET A N 1
ATOM 1607 C CA . MET A 1 201 ? -21.145 -1.991 37.562 1.00 93.75 201 MET A CA 1
ATOM 1608 C C . MET A 1 201 ? -20.884 -0.499 37.352 1.00 93.75 201 MET A C 1
ATOM 1610 O O . MET A 1 201 ? -19.729 -0.107 37.241 1.00 93.75 201 MET A O 1
ATOM 1614 N N . LEU A 1 202 ? -21.924 0.340 37.374 1.00 95.38 202 LEU A N 1
ATOM 1615 C CA . LEU A 1 202 ? -21.764 1.794 37.251 1.00 95.38 202 LEU A CA 1
ATOM 1616 C C . LEU A 1 202 ? -20.973 2.388 38.424 1.00 95.38 202 LEU A C 1
ATOM 1618 O O . LEU A 1 202 ? -20.189 3.319 38.239 1.00 95.38 202 LEU A O 1
ATOM 1622 N N . ALA A 1 203 ? -21.165 1.863 39.638 1.00 96.19 203 ALA A N 1
ATOM 1623 C CA . ALA A 1 203 ? -20.368 2.267 40.791 1.00 96.19 203 ALA A CA 1
ATOM 1624 C C . ALA A 1 203 ? -18.891 1.879 40.610 1.00 96.19 203 ALA A C 1
ATOM 1626 O O . ALA A 1 203 ? -18.016 2.714 40.827 1.00 96.19 203 ALA A O 1
ATOM 1627 N N . LEU A 1 204 ? -18.622 0.653 40.146 1.00 97.12 204 LEU A N 1
ATOM 1628 C CA . LEU A 1 204 ? -17.269 0.192 39.833 1.00 97.12 204 LEU A CA 1
ATOM 1629 C C . LEU A 1 204 ? -16.613 1.053 38.751 1.00 97.12 204 LEU A C 1
ATOM 1631 O O . LEU A 1 204 ? -15.510 1.551 38.962 1.00 97.12 204 LEU A O 1
ATOM 1635 N N . GLU A 1 205 ? -17.293 1.291 37.631 1.00 96.94 205 GLU A N 1
ATOM 1636 C CA . GLU A 1 205 ? -16.794 2.130 36.538 1.00 96.94 205 GLU A CA 1
ATOM 1637 C C . GLU A 1 205 ? -16.382 3.514 37.047 1.00 96.94 205 GLU A C 1
ATOM 1639 O O . GLU A 1 205 ? -15.273 3.967 36.775 1.00 96.94 205 GLU A O 1
ATOM 1644 N N . ARG A 1 206 ? -17.217 4.150 37.879 1.00 96.81 206 ARG A N 1
ATOM 1645 C CA . ARG A 1 206 ? -16.880 5.436 38.506 1.00 96.81 206 ARG A CA 1
ATOM 1646 C C . ARG A 1 206 ? -15.609 5.349 39.345 1.00 96.81 206 ARG A C 1
ATOM 1648 O O . ARG A 1 206 ? -14.756 6.218 39.197 1.00 96.81 206 ARG A O 1
ATOM 1655 N N . THR A 1 207 ? -15.459 4.315 40.179 1.00 97.12 207 THR A N 1
ATOM 1656 C CA . THR A 1 207 ? -14.252 4.148 41.010 1.00 97.12 207 THR A CA 1
ATOM 1657 C C . THR A 1 207 ? -12.986 3.924 40.182 1.00 97.12 207 THR A C 1
ATOM 1659 O O . THR A 1 207 ? -11.943 4.503 40.484 1.00 97.12 207 THR A O 1
ATOM 1662 N N . TYR A 1 208 ? -13.070 3.150 39.098 1.00 96.25 208 TYR A N 1
ATOM 1663 C CA . TYR A 1 208 ? -11.945 2.956 38.185 1.00 96.25 208 TYR A CA 1
ATOM 1664 C C . TYR A 1 208 ? -11.598 4.245 37.434 1.00 96.25 208 TYR A C 1
ATOM 1666 O O . TYR A 1 208 ? -10.426 4.598 37.323 1.00 96.25 208 TYR A O 1
ATOM 1674 N N . MET A 1 209 ? -12.604 4.990 36.967 1.00 96.25 209 MET A N 1
ATOM 1675 C CA . MET A 1 209 ? -12.402 6.260 36.266 1.00 96.25 209 MET A CA 1
ATOM 1676 C C . MET A 1 209 ? -11.753 7.318 37.161 1.00 96.25 209 MET A C 1
ATOM 1678 O O . MET A 1 209 ? -10.877 8.051 36.700 1.00 96.25 209 MET A O 1
ATOM 1682 N N . THR A 1 210 ? -12.128 7.381 38.443 1.00 96.56 210 THR A N 1
ATOM 1683 C CA . THR A 1 210 ? -11.477 8.286 39.401 1.00 96.56 210 THR A CA 1
ATOM 1684 C C . THR A 1 210 ? -10.024 7.895 39.644 1.00 96.56 210 THR A C 1
ATOM 1686 O O . THR A 1 210 ? -9.154 8.759 39.576 1.00 96.56 210 THR A O 1
ATOM 1689 N N . GLN A 1 211 ? -9.737 6.602 39.828 1.00 96.44 211 GLN A N 1
ATOM 1690 C CA . GLN A 1 211 ? -8.365 6.116 40.017 1.00 96.44 211 GLN A CA 1
ATOM 1691 C C . GLN A 1 211 ? -7.482 6.402 38.797 1.00 96.44 211 GLN A C 1
ATOM 1693 O O . GLN A 1 211 ? -6.349 6.857 38.938 1.00 96.44 211 GLN A O 1
ATOM 1698 N N . LEU A 1 212 ? -8.006 6.190 37.588 1.00 96.19 212 LEU A N 1
ATOM 1699 C CA . LEU A 1 212 ? -7.286 6.483 36.351 1.00 96.19 212 LEU A CA 1
ATOM 1700 C C . LEU A 1 212 ? -6.998 7.986 36.205 1.00 96.19 212 LEU A C 1
ATOM 1702 O O . LEU A 1 212 ? -5.910 8.374 35.781 1.00 96.19 212 LEU A O 1
ATOM 1706 N N . ALA A 1 213 ? -7.962 8.842 36.559 1.00 95.62 213 ALA A N 1
ATOM 1707 C CA . ALA A 1 213 ? -7.783 10.291 36.526 1.00 95.62 213 ALA A CA 1
ATOM 1708 C C . ALA A 1 213 ? -6.713 10.760 37.526 1.00 95.62 213 ALA A C 1
ATOM 1710 O O . ALA A 1 213 ? -5.907 11.630 37.194 1.00 95.62 213 ALA A O 1
ATOM 1711 N N . GLU A 1 214 ? -6.674 10.171 38.722 1.00 95.56 214 GLU A N 1
ATOM 1712 C CA . GLU A 1 214 ? -5.636 10.437 39.723 1.00 95.56 214 GLU A CA 1
ATOM 1713 C C . GLU A 1 214 ? -4.254 9.973 39.254 1.00 95.56 214 GLU A C 1
ATOM 1715 O O . GLU A 1 214 ? -3.297 10.740 39.347 1.00 95.56 214 GLU A O 1
ATOM 1720 N N . GLN A 1 215 ? -4.150 8.774 38.671 1.00 94.81 215 GLN A N 1
ATOM 1721 C CA . GLN A 1 215 ? -2.891 8.272 38.109 1.00 94.81 215 GLN A CA 1
ATOM 1722 C C . GLN A 1 215 ? -2.346 9.189 37.014 1.00 94.81 215 GLN A C 1
ATOM 1724 O O . GLN A 1 215 ? -1.172 9.548 37.051 1.00 94.81 215 GLN A O 1
ATOM 1729 N N . LYS A 1 216 ? -3.199 9.634 36.082 1.00 94.50 216 LYS A N 1
ATOM 1730 C CA . LYS A 1 216 ? -2.782 10.567 35.025 1.00 94.50 216 LYS A CA 1
ATOM 1731 C C . LYS A 1 216 ? -2.306 11.907 35.580 1.00 94.50 216 LYS A C 1
ATOM 1733 O O . LYS A 1 216 ? -1.339 12.462 35.065 1.00 94.50 216 LYS A O 1
ATOM 1738 N N . ARG A 1 217 ? -2.957 12.425 36.630 1.00 94.56 217 ARG A N 1
ATOM 1739 C CA . ARG A 1 217 ? -2.512 13.652 37.314 1.00 94.56 217 ARG A CA 1
ATOM 1740 C C . ARG A 1 217 ? -1.147 13.457 37.974 1.00 94.56 217 ARG A C 1
ATOM 1742 O O . ARG A 1 217 ? -0.264 14.276 37.763 1.00 94.56 217 ARG A O 1
ATOM 1749 N N . ALA A 1 218 ? -0.948 12.352 38.691 1.00 93.44 218 ALA A N 1
ATOM 1750 C CA . ALA A 1 218 ? 0.326 12.047 39.341 1.00 93.44 218 ALA A CA 1
ATOM 1751 C C . ALA A 1 218 ? 1.475 11.864 38.331 1.00 93.44 218 ALA A C 1
ATOM 1753 O O . ALA A 1 218 ? 2.582 12.363 38.541 1.00 93.44 218 ALA A O 1
ATOM 1754 N N . GLU A 1 219 ? 1.213 11.188 37.209 1.00 93.69 219 GLU A N 1
ATOM 1755 C CA . GLU A 1 219 ? 2.172 11.043 36.112 1.00 93.69 219 GLU A CA 1
ATOM 1756 C C . GLU A 1 219 ? 2.524 12.411 35.508 1.00 93.69 219 GLU A C 1
ATOM 1758 O O . GLU A 1 219 ? 3.704 12.735 35.352 1.00 93.69 219 GLU A O 1
ATOM 1763 N N . GLN A 1 220 ? 1.524 13.261 35.258 1.00 92.69 220 GLN A N 1
ATOM 1764 C CA . GLN A 1 220 ? 1.730 14.615 34.745 1.00 92.69 220 GLN A CA 1
ATOM 1765 C C . GLN A 1 220 ? 2.551 15.486 35.709 1.00 92.69 220 GLN A C 1
ATOM 1767 O O . GLN A 1 220 ? 3.489 16.155 35.268 1.00 92.69 220 GLN A O 1
ATOM 1772 N N . ASP A 1 221 ? 2.262 15.435 37.010 1.00 93.19 221 ASP A N 1
ATOM 1773 C CA . ASP A 1 221 ? 3.004 16.171 38.037 1.00 93.19 221 ASP A CA 1
ATOM 1774 C C . ASP A 1 221 ? 4.457 15.686 38.137 1.00 93.19 221 ASP A C 1
ATOM 1776 O O . ASP A 1 221 ? 5.381 16.501 38.196 1.00 93.19 221 ASP A O 1
ATOM 1780 N N . SER A 1 222 ? 4.694 14.370 38.066 1.00 87.88 222 SER A N 1
ATOM 1781 C CA . SER A 1 222 ? 6.052 13.806 38.047 1.00 87.88 222 SER A CA 1
ATOM 1782 C C . SER A 1 222 ? 6.846 14.229 36.805 1.00 87.88 222 SER A C 1
ATOM 1784 O O . SER A 1 222 ? 8.024 14.591 36.907 1.00 87.88 222 SER A O 1
ATOM 1786 N N . SER A 1 223 ? 6.191 14.263 35.639 1.00 91.69 223 SER A N 1
ATOM 1787 C CA . SER A 1 223 ? 6.788 14.706 34.379 1.00 91.69 223 SER A CA 1
ATOM 1788 C C . SER A 1 223 ? 7.153 16.189 34.449 1.00 91.69 223 SER A C 1
ATOM 1790 O O . SER A 1 223 ? 8.300 16.561 34.183 1.00 91.69 223 SER A O 1
ATOM 1792 N N . MET A 1 224 ? 6.231 17.026 34.934 1.00 90.12 224 MET A N 1
ATOM 1793 C CA . MET A 1 224 ? 6.446 18.460 35.121 1.00 90.12 224 MET A CA 1
ATOM 1794 C C . MET A 1 224 ? 7.563 18.746 36.130 1.00 90.12 224 MET A C 1
ATOM 1796 O O . MET A 1 224 ? 8.430 19.583 35.873 1.00 90.12 224 MET A O 1
ATOM 1800 N N . MET A 1 225 ? 7.620 18.004 37.236 1.00 91.12 225 MET A N 1
ATOM 1801 C CA . MET A 1 225 ? 8.674 18.160 38.237 1.00 91.12 225 MET A CA 1
ATOM 1802 C C . MET A 1 225 ? 10.048 17.743 37.702 1.00 91.12 225 MET A C 1
ATOM 1804 O O . MET A 1 225 ? 11.050 18.414 37.964 1.00 91.12 225 MET A O 1
ATOM 1808 N N . SER A 1 226 ? 10.106 16.685 36.889 1.00 90.56 226 SER A N 1
ATOM 1809 C CA . SER A 1 226 ? 11.340 16.281 36.209 1.00 90.56 226 SER A CA 1
ATOM 1810 C C . SER A 1 226 ? 11.810 17.329 35.188 1.00 90.56 226 SER A C 1
ATOM 1812 O O . SER A 1 226 ? 13.009 17.597 35.098 1.00 90.56 226 SER A O 1
ATOM 1814 N N . ALA A 1 227 ? 10.882 17.985 34.481 1.00 92.38 227 ALA A N 1
ATOM 1815 C CA . ALA A 1 227 ? 11.182 19.069 33.549 1.00 92.38 227 ALA A CA 1
ATOM 1816 C C . ALA A 1 227 ? 11.707 20.320 34.275 1.00 92.38 227 ALA A C 1
ATOM 1818 O O . ALA A 1 227 ? 12.721 20.882 33.860 1.00 92.38 227 ALA A O 1
ATOM 1819 N N . ILE A 1 228 ? 11.091 20.708 35.399 1.00 92.62 228 ILE A N 1
ATOM 1820 C CA . ILE A 1 228 ? 11.566 21.818 36.244 1.00 92.62 228 ILE A CA 1
ATOM 1821 C C . ILE A 1 228 ? 12.980 21.535 36.757 1.00 92.62 228 ILE A C 1
ATOM 1823 O O . ILE A 1 228 ? 13.849 22.401 36.664 1.00 92.62 228 ILE A O 1
ATOM 1827 N N . LYS A 1 229 ? 13.243 20.316 37.246 1.00 94.69 229 LYS A N 1
ATOM 1828 C CA . LYS A 1 229 ? 14.570 19.930 37.745 1.00 94.69 229 LYS A CA 1
ATOM 1829 C C . LYS A 1 229 ? 15.640 19.993 36.648 1.00 94.69 229 LYS A C 1
ATOM 1831 O O . LYS A 1 229 ? 16.739 20.472 36.911 1.00 94.69 229 LYS A O 1
ATOM 1836 N N . ARG A 1 230 ? 15.310 19.566 35.420 1.00 94.38 230 ARG A N 1
ATOM 1837 C CA . ARG A 1 230 ? 16.194 19.689 34.244 1.00 94.38 230 ARG A CA 1
ATOM 1838 C C . ARG A 1 230 ? 16.459 21.150 33.872 1.00 94.38 230 ARG A C 1
ATOM 1840 O O . ARG A 1 230 ? 17.597 21.509 33.603 1.00 94.38 230 ARG A O 1
ATOM 1847 N N . LEU A 1 231 ? 15.438 22.010 33.892 1.00 93.44 231 LEU A N 1
ATOM 1848 C CA . LEU A 1 231 ? 15.618 23.442 33.629 1.00 93.44 231 LEU A CA 1
ATOM 1849 C C . LEU A 1 231 ? 16.513 24.099 34.685 1.00 93.44 231 LEU A C 1
ATOM 1851 O O . LEU A 1 231 ? 17.428 24.846 34.343 1.00 93.44 231 LEU A O 1
ATOM 1855 N N . GLN A 1 232 ? 16.299 23.778 35.961 1.00 94.25 232 GLN A N 1
ATOM 1856 C CA . GLN A 1 232 ? 17.137 24.277 37.049 1.00 94.25 232 GLN A CA 1
ATOM 1857 C C . GLN A 1 232 ? 18.597 23.847 36.898 1.00 94.25 232 GLN A C 1
ATOM 1859 O O . GLN A 1 232 ? 19.474 24.693 37.057 1.00 94.25 232 GLN A O 1
ATOM 1864 N N . SER A 1 233 ? 18.871 22.583 36.550 1.00 92.19 233 SER A N 1
ATOM 1865 C CA . SER A 1 233 ? 20.250 22.138 36.318 1.00 92.19 233 SER A CA 1
ATOM 1866 C C . SER A 1 233 ? 20.886 22.874 35.138 1.00 92.19 233 SER A C 1
ATOM 1868 O O . SER A 1 233 ? 21.971 23.417 35.291 1.00 92.19 233 SER A O 1
ATOM 1870 N N . THR A 1 234 ? 20.176 23.031 34.013 1.00 93.25 234 THR A N 1
ATOM 1871 C CA . THR A 1 234 ? 20.717 23.777 32.859 1.00 93.25 234 THR A CA 1
ATOM 1872 C C . THR A 1 234 ? 20.993 25.250 33.165 1.00 93.25 234 THR A C 1
ATOM 1874 O O . THR A 1 234 ? 21.981 25.804 32.694 1.00 93.25 234 THR A O 1
ATOM 1877 N N . LEU A 1 235 ? 20.151 25.903 33.975 1.00 91.12 235 LEU A N 1
ATOM 1878 C CA . LEU A 1 235 ? 20.375 27.290 34.392 1.00 91.12 235 LEU A CA 1
ATOM 1879 C C . LEU A 1 235 ? 21.586 27.421 35.320 1.00 91.12 235 LEU A C 1
ATOM 1881 O O . LEU A 1 235 ? 22.301 28.419 35.241 1.00 91.12 235 LEU A O 1
ATOM 1885 N N . MET A 1 236 ? 21.814 26.434 36.191 1.00 91.50 236 MET A N 1
ATOM 1886 C CA . MET A 1 236 ? 23.002 26.387 37.044 1.00 91.50 236 MET A CA 1
ATOM 1887 C C . MET A 1 236 ? 24.267 26.202 36.204 1.00 91.50 236 MET A C 1
ATOM 1889 O O . MET A 1 236 ? 25.192 26.993 36.363 1.00 91.50 236 MET A O 1
ATOM 1893 N N . ASP A 1 237 ? 24.258 25.277 35.243 1.00 91.38 237 ASP A N 1
ATOM 1894 C CA . ASP A 1 237 ? 25.384 25.045 34.330 1.00 91.38 237 ASP A CA 1
ATOM 1895 C C . ASP A 1 237 ? 25.711 26.302 33.501 1.00 91.38 237 ASP A C 1
ATOM 1897 O O . ASP A 1 237 ? 26.872 26.687 33.375 1.00 91.38 237 ASP A O 1
ATOM 1901 N N . ILE A 1 238 ? 24.692 27.009 32.985 1.00 89.56 238 ILE A N 1
ATOM 1902 C CA . ILE A 1 238 ? 24.876 28.282 32.259 1.00 89.56 238 ILE A CA 1
ATOM 1903 C C . ILE A 1 238 ? 25.467 29.357 33.178 1.00 89.56 238 ILE A C 1
ATOM 1905 O O . ILE A 1 238 ? 26.352 30.111 32.772 1.00 89.56 238 ILE A O 1
ATOM 1909 N N . LYS A 1 239 ? 24.985 29.445 34.420 1.00 89.56 239 LYS A N 1
ATOM 1910 C CA . LYS A 1 239 ? 25.473 30.420 35.401 1.00 89.56 239 LYS A CA 1
ATOM 1911 C C . LYS A 1 239 ? 26.913 30.131 35.831 1.00 89.56 239 LYS A C 1
ATOM 1913 O O . LYS A 1 239 ? 27.660 31.073 36.088 1.00 89.56 239 LYS A O 1
ATOM 1918 N N . GLU A 1 240 ? 27.298 28.862 35.920 1.00 88.94 240 GLU A N 1
ATOM 1919 C CA . GLU A 1 240 ? 28.678 28.443 36.172 1.00 88.94 240 GLU A CA 1
ATOM 1920 C C . GLU A 1 240 ? 29.577 28.733 34.966 1.00 88.94 240 GLU A C 1
ATOM 1922 O O . GLU A 1 240 ? 30.637 29.331 35.140 1.00 88.94 240 GLU A O 1
ATOM 1927 N N . ALA A 1 241 ? 29.117 28.446 33.744 1.00 82.44 241 ALA A N 1
ATOM 1928 C CA . ALA A 1 241 ? 29.836 28.776 32.514 1.00 82.44 241 ALA A CA 1
ATOM 1929 C C . ALA A 1 241 ? 30.054 30.291 32.334 1.00 82.44 241 ALA A C 1
ATOM 1931 O O . ALA A 1 241 ? 31.108 30.703 31.868 1.00 82.44 241 ALA A O 1
ATOM 1932 N N . GLN A 1 242 ? 29.101 31.134 32.751 1.00 80.75 242 GLN A N 1
ATOM 1933 C CA . GLN A 1 242 ? 29.253 32.599 32.751 1.00 80.75 242 GLN A CA 1
ATOM 1934 C C . GLN A 1 242 ? 30.165 33.137 33.868 1.00 80.75 242 GLN A C 1
ATOM 1936 O O . GLN A 1 242 ? 30.547 34.306 33.829 1.00 80.75 242 GLN A O 1
ATOM 1941 N N . ARG A 1 243 ? 30.476 32.329 34.889 1.00 75.88 243 ARG A N 1
ATOM 1942 C CA . ARG A 1 243 ? 31.369 32.697 36.002 1.00 75.88 243 ARG A CA 1
ATOM 1943 C C . ARG A 1 243 ? 32.802 32.194 35.824 1.00 75.88 243 ARG A C 1
ATOM 1945 O O . ARG A 1 243 ? 33.659 32.601 36.607 1.00 75.88 243 ARG A O 1
ATOM 1952 N N . ALA A 1 244 ? 33.059 31.330 34.846 1.00 59.62 244 ALA A N 1
ATOM 1953 C CA . ALA A 1 244 ? 34.410 30.940 34.469 1.00 59.62 244 ALA A CA 1
ATOM 1954 C C . ALA A 1 244 ? 35.058 32.081 33.646 1.00 59.62 244 ALA A C 1
ATOM 1956 O O . ALA A 1 244 ? 34.424 32.545 32.697 1.00 59.62 244 ALA A O 1
ATOM 1957 N N . PRO A 1 245 ? 36.244 32.585 34.038 1.00 58.44 245 PRO A N 1
ATOM 1958 C CA . PRO A 1 245 ? 36.934 33.685 33.358 1.00 58.44 245 PRO A CA 1
ATOM 1959 C C . PRO A 1 245 ? 37.465 33.311 31.969 1.00 58.44 245 PRO A C 1
ATOM 1961 O O . PRO A 1 245 ? 37.807 32.123 31.760 1.00 58.44 245 PRO A O 1
#

Organism: NCBI:txid156173

pLDDT: mean 82.38, std 11.31, range [54.47, 97.12]

Nearest PDB structures (foldseek):
  8ed7-assembly1_C  TM=5.955E-01  e=1.603E-03  Mus musculus
  8ed7-assembly1_D  TM=6.034E-01  e=3.128E-03  Mus musculus
  6whg-assembly1_B  TM=5.975E-01  e=6.453E-03  Saccharomyces cerevisiae

InterPro domains:
  IPR050927 Transient receptor potential cation channel M [PTHR13800] (12-240)
  IPR056336 Calcium channel YVC1-like, C-terminal transmembrane domain [PF23317] (3-179)